Protein AF-A0A0G0U1L8-F1 (afdb_monomer)

Structure (mmCIF, N/CA/C/O backbone):
data_AF-A0A0G0U1L8-F1
#
_entry.id   AF-A0A0G0U1L8-F1
#
loop_
_atom_site.group_PDB
_atom_site.id
_atom_site.type_symbol
_atom_site.label_atom_id
_atom_site.label_alt_id
_atom_site.label_comp_id
_atom_site.label_asym_id
_atom_site.label_entity_id
_atom_site.label_seq_id
_atom_site.pdbx_PDB_ins_code
_atom_site.Cartn_x
_atom_site.Cartn_y
_atom_site.Cartn_z
_atom_site.occupancy
_atom_site.B_iso_or_equiv
_atom_site.auth_seq_id
_atom_site.auth_comp_id
_atom_site.auth_asym_id
_atom_site.auth_atom_id
_atom_site.pdbx_PDB_model_num
ATOM 1 N N . MET A 1 1 ? -5.225 -9.171 41.266 1.00 44.19 1 MET A N 1
ATOM 2 C CA . MET A 1 1 ? -4.482 -8.196 40.430 1.00 44.19 1 MET A CA 1
ATOM 3 C C . MET A 1 1 ? -5.371 -7.057 39.876 1.00 44.19 1 MET A C 1
ATOM 5 O O . MET A 1 1 ? -5.118 -6.559 38.792 1.00 44.19 1 MET A O 1
ATOM 9 N N . ASN A 1 2 ? -6.398 -6.592 40.615 1.00 48.72 2 ASN A N 1
ATOM 10 C CA . ASN A 1 2 ? -7.494 -5.752 40.075 1.00 48.72 2 ASN A CA 1
ATOM 11 C C . ASN A 1 2 ? -7.521 -4.281 40.562 1.00 48.72 2 ASN A C 1
ATOM 13 O O . ASN A 1 2 ? -8.527 -3.599 40.388 1.00 48.72 2 ASN A O 1
ATOM 17 N N . LYS A 1 3 ? -6.443 -3.774 41.178 1.00 52.50 3 LYS A N 1
ATOM 18 C CA . LYS A 1 3 ? -6.445 -2.483 41.902 1.00 52.50 3 LYS A CA 1
ATOM 19 C C . LYS A 1 3 ? -5.699 -1.320 41.232 1.00 52.50 3 LYS A C 1
ATOM 21 O O . LYS A 1 3 ? -5.475 -0.313 41.886 1.00 52.50 3 LYS A O 1
ATOM 26 N N . PHE A 1 4 ? -5.319 -1.414 39.959 1.00 60.66 4 PHE A N 1
ATOM 27 C CA . PHE A 1 4 ? -4.437 -0.386 39.386 1.00 60.66 4 PHE A CA 1
ATOM 28 C C . PHE A 1 4 ? -5.140 0.891 38.887 1.00 60.66 4 PHE A C 1
ATOM 30 O O . PHE A 1 4 ? -4.505 1.936 38.865 1.00 60.66 4 PHE A O 1
ATOM 37 N N . PHE A 1 5 ? -6.438 0.866 38.543 1.00 64.12 5 PHE A N 1
ATOM 38 C CA . PHE A 1 5 ? -7.136 2.056 38.022 1.00 64.12 5 PHE A CA 1
ATOM 39 C C . PHE A 1 5 ? -8.616 2.095 38.467 1.00 64.12 5 PHE A C 1
ATOM 41 O O . PHE A 1 5 ? -9.325 1.111 38.222 1.00 64.12 5 PHE A O 1
ATOM 48 N N . PRO A 1 6 ? -9.123 3.191 39.077 1.00 79.12 6 PRO A N 1
ATOM 49 C CA . PRO A 1 6 ? -10.556 3.376 39.321 1.00 79.12 6 PRO A CA 1
ATOM 50 C C . PRO A 1 6 ? -11.367 3.313 38.017 1.00 79.12 6 PRO A C 1
ATOM 52 O O . PRO A 1 6 ? -10.872 3.662 36.944 1.00 79.12 6 PRO A O 1
ATOM 55 N N . ALA A 1 7 ? -12.624 2.862 38.100 1.00 77.31 7 ALA A N 1
ATOM 56 C CA . ALA A 1 7 ? -13.483 2.622 36.932 1.00 77.31 7 ALA A CA 1
ATOM 57 C C . ALA A 1 7 ? -13.647 3.864 36.035 1.00 77.31 7 ALA A C 1
ATOM 59 O O . ALA A 1 7 ? -13.610 3.753 34.809 1.00 77.31 7 ALA A O 1
ATOM 60 N N . GLU A 1 8 ? -13.735 5.046 36.644 1.00 82.31 8 GLU A N 1
ATOM 61 C CA . GLU A 1 8 ? -13.773 6.335 35.945 1.00 82.31 8 GLU A CA 1
ATOM 62 C C . GLU A 1 8 ? -12.506 6.598 35.118 1.00 82.31 8 GLU A C 1
ATOM 64 O O . GLU A 1 8 ? -12.581 7.072 33.986 1.00 82.31 8 GLU A O 1
ATOM 69 N N . MET A 1 9 ? -11.331 6.224 35.632 1.00 85.19 9 MET A N 1
ATOM 70 C CA . MET A 1 9 ? -10.068 6.396 34.911 1.00 85.19 9 MET A CA 1
ATOM 71 C C . MET A 1 9 ? -9.981 5.460 33.700 1.00 85.19 9 MET A C 1
ATOM 73 O O . MET A 1 9 ? -9.555 5.886 32.630 1.00 85.19 9 MET A O 1
ATOM 77 N N . LYS A 1 10 ? -10.471 4.218 33.818 1.00 86.31 10 LYS A N 1
ATOM 78 C CA . LYS A 1 10 ? -10.539 3.275 32.687 1.00 86.31 10 LYS A CA 1
ATOM 79 C C . LYS A 1 10 ? -11.435 3.793 31.560 1.00 86.31 10 LYS A C 1
ATOM 81 O O . LYS A 1 10 ? -11.049 3.719 30.399 1.00 86.31 10 LYS A O 1
ATOM 86 N N . ARG A 1 11 ? -12.605 4.353 31.897 1.00 88.31 11 ARG A N 1
ATOM 87 C CA . ARG A 1 11 ? -13.521 4.959 30.914 1.00 88.31 11 ARG A CA 1
ATOM 88 C C . ARG A 1 11 ? -12.862 6.120 30.180 1.00 88.31 11 ARG A C 1
ATOM 90 O O . ARG A 1 11 ? -12.891 6.145 28.958 1.00 88.31 11 ARG A O 1
ATOM 97 N N . LYS A 1 12 ? -12.208 7.028 30.912 1.00 92.19 12 LYS A N 1
ATOM 98 C CA . LYS A 1 12 ? -11.483 8.160 30.316 1.00 92.19 12 LYS A CA 1
ATOM 99 C C . LYS A 1 12 ? -10.372 7.705 29.369 1.00 92.19 12 LYS A C 1
ATOM 101 O O . LYS A 1 12 ? -10.261 8.254 28.280 1.00 92.19 12 LYS A O 1
ATOM 106 N N . ILE A 1 13 ? -9.596 6.688 29.750 1.00 93.44 13 ILE A N 1
ATOM 107 C CA . ILE A 1 13 ? -8.539 6.123 28.897 1.00 93.44 13 ILE A CA 1
ATOM 108 C C . ILE A 1 13 ? -9.133 5.521 27.618 1.00 93.44 13 ILE A C 1
ATOM 110 O O . ILE A 1 13 ? -8.650 5.819 26.531 1.00 93.44 13 ILE A O 1
ATOM 114 N N . LEU A 1 14 ? -10.197 4.719 27.719 1.00 93.44 14 LEU A N 1
ATOM 115 C CA . LEU A 1 14 ? -10.846 4.129 26.542 1.00 93.44 14 LEU A CA 1
ATOM 116 C C . LEU A 1 14 ? -11.428 5.198 25.613 1.00 93.44 14 LEU A C 1
ATOM 118 O O . LEU A 1 14 ? -11.214 5.128 24.407 1.00 93.44 14 LEU A O 1
ATOM 122 N N . SER A 1 15 ? -12.097 6.214 26.165 1.00 94.00 15 SER A N 1
ATOM 123 C CA . SER A 1 15 ? -12.595 7.346 25.381 1.00 94.00 15 SER A CA 1
ATOM 124 C C . SER A 1 15 ? -11.460 8.111 24.703 1.00 94.00 15 SER A C 1
ATOM 126 O O . SER A 1 15 ? -11.595 8.497 23.547 1.00 94.00 15 SER A O 1
ATOM 128 N N . LEU A 1 16 ? -10.326 8.303 25.383 1.00 96.31 16 LEU A N 1
ATOM 129 C CA . LEU A 1 16 ? -9.154 8.943 24.792 1.00 96.31 16 LEU A CA 1
ATOM 130 C C . LEU A 1 16 ? -8.592 8.119 23.627 1.00 96.31 16 LEU A C 1
ATOM 132 O O . LEU A 1 16 ? -8.351 8.680 22.565 1.00 96.31 16 LEU A O 1
ATOM 136 N N . ILE A 1 17 ? -8.433 6.801 23.788 1.00 95.81 17 ILE A N 1
ATOM 137 C CA . ILE A 1 17 ? -7.966 5.909 22.711 1.00 95.81 17 ILE A CA 1
ATOM 138 C C . ILE A 1 1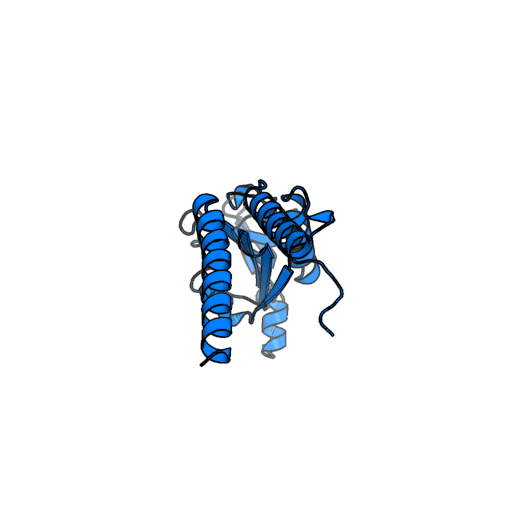7 ? -8.941 5.943 21.527 1.00 95.81 17 ILE A C 1
ATOM 140 O O . ILE A 1 17 ? -8.503 6.023 20.380 1.00 95.81 17 ILE A O 1
ATOM 144 N N . PHE A 1 18 ? -10.249 5.933 21.798 1.00 96.31 18 PHE A N 1
ATOM 145 C CA . PHE A 1 18 ? -11.284 6.048 20.771 1.00 96.31 18 PHE A CA 1
ATOM 146 C C . PHE A 1 18 ? -11.161 7.357 19.979 1.00 96.31 18 PHE A C 1
ATOM 148 O O . PHE A 1 18 ? -11.147 7.350 18.750 1.00 96.31 18 PHE A O 1
ATOM 155 N N . ILE A 1 19 ? -11.022 8.486 20.679 1.00 96.81 19 ILE A N 1
ATOM 156 C CA . ILE A 1 19 ? -10.888 9.807 20.055 1.00 96.81 19 ILE A CA 1
ATOM 157 C C . ILE A 1 19 ? -9.582 9.905 19.260 1.00 96.81 19 ILE A C 1
ATOM 159 O O . ILE A 1 19 ? -9.602 10.368 18.123 1.00 96.81 19 ILE A O 1
ATOM 163 N N . LEU A 1 20 ? -8.457 9.440 19.811 1.00 95.38 20 LEU A N 1
ATOM 164 C CA . LEU A 1 20 ? -7.172 9.438 19.106 1.00 95.38 20 LEU A CA 1
ATOM 165 C C . LEU A 1 20 ? -7.224 8.583 17.835 1.00 95.38 20 LEU A C 1
ATOM 167 O O . LEU A 1 20 ? -6.705 8.997 16.800 1.00 95.38 20 LEU A O 1
ATOM 171 N N . GLY A 1 21 ? -7.889 7.426 17.885 1.00 95.50 21 GLY A N 1
ATOM 172 C CA . GLY A 1 21 ? -8.104 6.600 16.701 1.00 95.50 21 GLY A CA 1
ATOM 173 C C . GLY A 1 21 ? -9.013 7.271 15.671 1.00 95.50 21 GLY A C 1
ATOM 174 O O . GLY A 1 21 ? -8.684 7.255 14.490 1.00 95.50 21 GLY A O 1
ATOM 175 N N . LEU A 1 22 ? -10.093 7.943 16.085 1.00 96.12 22 LEU A N 1
ATOM 176 C CA . LEU A 1 22 ? -10.921 8.730 15.161 1.00 96.12 22 LEU A CA 1
ATOM 177 C C . LEU A 1 22 ? -10.126 9.845 14.477 1.00 96.12 22 LEU A C 1
ATOM 179 O O . LEU A 1 22 ? -10.218 9.996 13.260 1.00 96.12 22 LEU A O 1
ATOM 183 N N . VAL A 1 23 ? -9.320 10.593 15.238 1.00 95.00 23 VAL A N 1
ATOM 184 C CA . VAL A 1 23 ? -8.432 11.621 14.677 1.00 95.00 23 VAL A CA 1
ATOM 185 C C . VAL A 1 23 ? -7.501 10.988 13.647 1.00 95.00 23 VAL A C 1
ATOM 187 O O . VAL A 1 23 ? -7.437 11.466 12.518 1.00 95.00 23 VAL A O 1
ATOM 190 N N . TYR A 1 24 ? -6.853 9.871 13.987 1.00 94.25 24 TYR A N 1
ATOM 191 C CA . TYR A 1 24 ? -5.965 9.143 13.080 1.00 94.25 24 TYR A CA 1
ATOM 192 C C . TYR A 1 24 ? -6.624 8.778 11.738 1.00 94.25 24 TYR A C 1
ATOM 194 O O . TYR A 1 24 ? -5.976 8.901 10.698 1.00 94.25 24 TYR A O 1
ATOM 202 N N . LEU A 1 25 ? -7.901 8.384 11.734 1.00 94.69 25 LEU A N 1
ATOM 203 C CA . LEU A 1 25 ? -8.620 7.973 10.521 1.00 94.69 25 LEU A CA 1
ATOM 204 C C . LEU A 1 25 ? -9.047 9.132 9.616 1.00 94.69 25 LEU A C 1
ATOM 206 O O . LEU A 1 25 ? -9.193 8.929 8.409 1.00 94.69 25 LEU A O 1
ATOM 210 N N . ILE A 1 26 ? -9.263 10.316 10.193 1.00 94.25 26 ILE A N 1
ATOM 211 C CA . ILE A 1 26 ? -9.730 11.519 9.483 1.00 94.25 26 ILE A CA 1
ATOM 212 C C . ILE A 1 26 ? -8.556 12.356 8.960 1.00 94.25 26 ILE A C 1
ATOM 214 O O . ILE A 1 26 ? -8.730 13.159 8.045 1.00 94.25 26 ILE A O 1
ATOM 218 N N . LEU A 1 27 ? -7.354 12.171 9.515 1.00 93.06 27 LEU A N 1
ATOM 219 C CA . LEU A 1 27 ? -6.155 12.859 9.043 1.00 93.06 27 LEU A CA 1
ATOM 220 C C . LEU A 1 27 ? -5.975 12.684 7.524 1.00 93.06 27 LEU A C 1
ATOM 222 O O . LEU A 1 27 ? -6.094 11.558 7.030 1.00 93.06 27 LEU A O 1
ATOM 226 N N . PRO A 1 28 ? -5.620 13.757 6.796 1.00 91.19 28 PRO A N 1
ATOM 227 C CA . PRO A 1 28 ? -5.433 13.695 5.355 1.00 91.19 28 PRO A CA 1
ATOM 228 C C . PRO A 1 28 ? -4.308 12.724 4.974 1.00 91.19 28 PRO A C 1
ATOM 230 O O . PRO A 1 28 ? -3.430 12.387 5.777 1.00 91.19 28 PRO A O 1
ATOM 233 N N . GLY A 1 29 ? -4.372 12.257 3.736 1.00 90.75 29 GLY A N 1
ATOM 234 C CA . GLY A 1 29 ? -3.418 11.355 3.107 1.00 90.75 29 GLY A CA 1
ATOM 235 C C . GLY A 1 29 ? -3.573 11.423 1.585 1.00 90.75 29 GLY A C 1
ATOM 236 O O . GLY A 1 29 ? -4.394 12.210 1.099 1.00 90.75 29 GLY A O 1
ATOM 237 N N . PRO A 1 30 ? -2.798 10.627 0.835 1.00 94.00 30 PRO A N 1
ATOM 238 C CA . PRO A 1 30 ? -2.939 10.546 -0.611 1.00 94.00 30 PRO A CA 1
ATOM 239 C C . PRO A 1 30 ? -4.330 10.035 -0.994 1.00 94.00 30 PRO A C 1
ATOM 241 O O . PRO A 1 30 ? -4.938 9.228 -0.293 1.00 94.00 30 PRO A O 1
ATOM 244 N N . THR A 1 31 ? -4.844 10.517 -2.119 1.00 92.56 31 THR A N 1
ATOM 245 C CA . THR A 1 31 ? -6.190 10.174 -2.607 1.00 92.56 31 THR A CA 1
ATOM 246 C C . THR A 1 31 ? -6.156 9.367 -3.892 1.00 92.56 31 THR A C 1
ATOM 248 O O . THR A 1 31 ? -7.089 8.613 -4.168 1.00 92.56 31 THR A O 1
ATOM 251 N N . LYS A 1 32 ? -5.074 9.499 -4.656 1.00 94.00 32 LYS A N 1
ATOM 252 C CA . LYS A 1 32 ? -4.918 8.910 -5.981 1.00 94.00 32 LYS A CA 1
ATOM 253 C C . LYS A 1 32 ? -3.451 8.623 -6.273 1.00 94.00 32 LYS A C 1
ATOM 255 O O . LYS A 1 32 ? -2.559 9.121 -5.586 1.00 94.00 32 LYS A O 1
ATOM 260 N N . ILE A 1 33 ? -3.198 7.811 -7.294 1.00 93.94 33 ILE A N 1
ATOM 261 C CA . ILE A 1 33 ? -1.833 7.390 -7.631 1.00 93.94 33 ILE A CA 1
ATOM 262 C C . ILE A 1 33 ? -0.954 8.548 -8.124 1.00 93.94 33 ILE A C 1
ATOM 264 O O . ILE A 1 33 ? 0.258 8.513 -7.948 1.00 93.94 33 ILE A O 1
ATOM 268 N N . GLU A 1 34 ? -1.544 9.609 -8.677 1.00 91.88 34 GLU A N 1
ATOM 269 C CA . GLU A 1 34 ? -0.814 10.785 -9.164 1.00 91.88 34 GLU A CA 1
ATOM 270 C C . GLU A 1 34 ? -0.184 11.617 -8.040 1.00 91.88 34 GLU A C 1
ATOM 272 O O . GLU A 1 34 ? 0.697 12.430 -8.309 1.00 91.88 34 GLU A O 1
ATOM 277 N N . ASP A 1 35 ? -0.611 11.411 -6.790 1.00 93.38 35 ASP A N 1
ATOM 278 C CA . ASP A 1 35 ? -0.005 12.057 -5.622 1.00 93.38 35 ASP A CA 1
ATOM 279 C C . ASP A 1 35 ? 1.395 11.474 -5.323 1.00 93.38 35 ASP A C 1
ATOM 281 O O . ASP A 1 35 ? 2.198 12.080 -4.609 1.00 93.38 35 ASP A O 1
ATOM 285 N N . PHE A 1 36 ? 1.710 10.298 -5.880 1.00 93.94 36 PHE A N 1
ATOM 286 C CA . PHE A 1 36 ? 2.995 9.631 -5.721 1.00 93.94 36 PHE A CA 1
ATOM 287 C C . PHE A 1 36 ? 3.962 10.070 -6.829 1.00 93.94 36 PHE A C 1
ATOM 289 O O . PHE A 1 36 ? 3.629 9.998 -8.015 1.00 93.94 36 PHE A O 1
ATOM 296 N N . PRO A 1 37 ? 5.187 10.503 -6.484 1.00 93.38 37 PRO A N 1
ATOM 297 C CA . PRO A 1 37 ? 6.147 10.929 -7.488 1.00 93.38 37 PRO A CA 1
ATOM 298 C C . PRO A 1 37 ? 6.650 9.740 -8.324 1.00 93.38 37 PRO A C 1
ATOM 300 O O . PRO A 1 37 ? 6.774 8.624 -7.805 1.00 93.38 37 PRO A O 1
ATOM 303 N N . PRO A 1 38 ? 7.007 9.975 -9.599 1.00 93.19 38 PRO A N 1
ATOM 304 C CA . PRO A 1 38 ? 7.627 8.956 -10.436 1.00 93.19 38 PRO A CA 1
ATOM 305 C C . PRO A 1 38 ? 9.006 8.551 -9.897 1.00 93.19 38 PRO A C 1
ATOM 307 O O . PRO A 1 38 ? 9.645 9.289 -9.141 1.00 93.19 38 PRO A O 1
ATOM 310 N N . LEU A 1 39 ? 9.470 7.371 -10.299 1.00 91.44 39 LEU A N 1
ATOM 311 C CA . LEU A 1 39 ? 10.775 6.825 -9.929 1.00 91.44 39 LEU A CA 1
ATOM 312 C C . LEU A 1 39 ? 11.885 7.433 -10.810 1.00 91.44 39 LEU A C 1
ATOM 314 O O . LEU A 1 39 ? 12.246 6.851 -11.815 1.00 91.44 39 LEU A O 1
ATOM 318 N N . THR A 1 40 ? 12.399 8.629 -10.536 1.00 88.62 40 THR A N 1
ATOM 319 C CA . THR A 1 40 ? 13.350 9.295 -11.460 1.00 88.62 40 THR A CA 1
ATOM 320 C C . THR A 1 40 ? 14.808 8.837 -11.257 1.00 88.62 40 THR A C 1
ATOM 322 O O . THR A 1 40 ? 15.260 8.842 -10.112 1.00 88.62 40 THR A O 1
ATOM 325 N N . PRO A 1 41 ? 15.590 8.554 -12.324 1.00 91.06 41 PRO A N 1
ATOM 326 C CA . PRO A 1 41 ? 15.205 8.504 -13.738 1.00 91.06 41 PRO A CA 1
ATOM 327 C C . PRO A 1 41 ? 14.501 7.183 -14.101 1.00 91.06 41 PRO A C 1
ATOM 329 O O . PRO A 1 41 ? 15.048 6.102 -13.911 1.00 91.06 41 PRO A O 1
ATOM 332 N N . SER A 1 42 ? 13.291 7.275 -14.656 1.00 92.81 42 SER A N 1
ATOM 333 C CA . SER A 1 42 ? 12.560 6.143 -15.241 1.00 92.81 42 SER A CA 1
ATOM 334 C C . SER A 1 42 ? 11.730 6.598 -16.429 1.00 92.81 42 SER A C 1
ATOM 336 O O . SER A 1 42 ? 11.391 7.779 -16.564 1.00 92.81 42 SER A O 1
ATOM 338 N N . LEU A 1 43 ? 11.364 5.636 -17.267 1.00 93.25 43 LEU A N 1
ATOM 339 C CA . LEU A 1 43 ? 10.385 5.814 -18.324 1.00 93.25 43 LEU A CA 1
ATOM 340 C C . LEU A 1 43 ? 9.014 5.346 -17.825 1.00 93.25 43 LEU A C 1
ATOM 342 O O . LEU A 1 43 ? 8.841 4.181 -17.473 1.00 93.25 43 LEU A O 1
ATOM 346 N N . LYS A 1 44 ? 8.018 6.237 -17.807 1.00 93.00 44 LYS A N 1
ATOM 347 C CA . LYS A 1 44 ? 6.643 5.853 -17.456 1.00 93.00 44 LYS A CA 1
ATOM 348 C C . LYS A 1 44 ? 6.085 4.895 -18.513 1.00 93.00 44 LYS A C 1
ATOM 350 O O . LYS A 1 44 ? 6.110 5.208 -19.701 1.00 93.00 44 LYS A O 1
ATOM 355 N N . SER A 1 45 ? 5.560 3.756 -18.073 1.00 91.12 45 SER A N 1
ATOM 356 C CA . SER A 1 45 ? 4.935 2.769 -18.952 1.00 91.12 45 SER A CA 1
ATOM 357 C C . SER A 1 45 ? 3.618 3.296 -19.516 1.00 91.12 45 SER A C 1
ATOM 359 O O . SER A 1 45 ? 2.798 3.868 -18.794 1.00 91.12 45 SER A O 1
ATOM 361 N N . THR A 1 46 ? 3.414 3.071 -20.810 1.00 89.50 46 THR A N 1
ATOM 362 C CA . THR A 1 46 ? 2.153 3.314 -21.523 1.00 89.50 46 THR A CA 1
ATOM 363 C C . THR A 1 46 ? 1.506 2.014 -22.004 1.00 89.50 46 THR A C 1
ATOM 365 O O . THR A 1 46 ? 0.580 2.053 -22.812 1.00 89.50 46 THR A O 1
ATOM 368 N N . LEU A 1 47 ? 1.995 0.863 -21.524 1.00 87.81 47 LEU A N 1
ATOM 369 C CA . LEU A 1 47 ? 1.450 -0.446 -21.870 1.00 87.81 47 LEU A CA 1
ATOM 370 C C . LEU A 1 47 ? 0.011 -0.598 -21.366 1.00 87.81 47 LEU A C 1
ATOM 372 O O . LEU A 1 47 ? -0.382 -0.023 -20.346 1.00 87.81 47 LEU A O 1
ATOM 376 N N . GLU A 1 48 ? -0.771 -1.419 -22.063 1.00 84.88 48 GLU A N 1
ATOM 377 C CA . GLU A 1 48 ? -2.124 -1.764 -21.631 1.00 84.88 48 GLU A CA 1
ATOM 378 C C . GLU A 1 48 ? -2.109 -2.311 -20.203 1.00 84.88 48 GLU A C 1
ATOM 380 O O . GLU A 1 48 ? -1.239 -3.105 -19.844 1.00 84.88 48 GLU A O 1
ATOM 385 N N . GLY A 1 49 ? -3.044 -1.838 -19.376 1.00 82.81 49 GLY A N 1
ATOM 386 C CA . GLY A 1 49 ? -3.155 -2.205 -17.964 1.00 82.81 49 GLY A CA 1
ATOM 387 C C . GLY A 1 49 ? -2.267 -1.397 -17.008 1.00 82.81 49 GLY A C 1
ATOM 388 O O . GLY A 1 49 ? -2.490 -1.483 -15.804 1.00 82.81 49 GLY A O 1
ATOM 389 N N . ASP A 1 50 ? -1.315 -0.600 -17.510 1.00 85.81 50 ASP A N 1
ATOM 390 C CA . ASP A 1 50 ? -0.515 0.356 -16.712 1.00 85.81 50 ASP A CA 1
ATOM 391 C C . ASP A 1 50 ? -1.051 1.796 -16.797 1.00 85.81 50 ASP A C 1
ATOM 393 O O . ASP A 1 50 ? -0.489 2.718 -16.199 1.00 85.81 50 ASP A O 1
ATOM 397 N N . THR A 1 51 ? -2.111 2.000 -17.583 1.00 85.25 51 THR A N 1
ATOM 398 C CA . THR A 1 51 ? -2.693 3.318 -17.854 1.00 85.25 51 THR A CA 1
ATOM 399 C C . THR A 1 51 ? -4.140 3.405 -17.358 1.00 85.25 51 THR A C 1
ATOM 401 O O . THR A 1 51 ? -4.517 2.759 -16.385 1.00 85.25 51 THR A O 1
ATOM 404 N N . ILE A 1 52 ? -4.971 4.210 -18.023 1.00 76.81 52 ILE A N 1
ATOM 405 C CA . ILE A 1 52 ? -6.325 4.595 -17.605 1.00 76.81 52 ILE A CA 1
ATOM 406 C C . ILE A 1 52 ? -7.275 3.387 -17.503 1.00 76.81 52 ILE A C 1
ATOM 408 O O . ILE A 1 52 ? -8.301 3.484 -16.834 1.00 76.81 52 ILE A O 1
ATOM 412 N N . GLN A 1 53 ? -6.944 2.239 -18.116 1.00 84.25 53 GLN A N 1
ATOM 413 C CA . GLN A 1 53 ? -7.773 1.031 -18.011 1.00 84.25 53 GLN A CA 1
ATOM 414 C C . GLN A 1 53 ? -7.894 0.531 -16.564 1.00 84.25 53 GLN A C 1
ATOM 416 O O . GLN A 1 53 ? -8.944 0.019 -16.186 1.00 84.25 53 GLN A O 1
ATOM 421 N N . ASN A 1 54 ? -6.843 0.711 -15.756 1.00 85.75 54 ASN A N 1
ATOM 422 C CA . ASN A 1 54 ? -6.803 0.289 -14.361 1.00 85.75 54 ASN A CA 1
ATOM 423 C C . ASN A 1 54 ? -6.682 1.524 -13.453 1.00 85.75 54 ASN A C 1
ATOM 425 O O . ASN A 1 54 ? -5.679 2.234 -13.506 1.00 85.75 54 ASN A O 1
ATOM 429 N N . PRO A 1 55 ? -7.675 1.819 -12.598 1.00 89.81 55 PRO A N 1
ATOM 430 C CA . PRO A 1 55 ? -7.613 2.997 -11.743 1.00 89.81 55 PRO A CA 1
ATOM 431 C C . PRO A 1 55 ? -6.521 2.860 -10.673 1.00 89.81 55 PRO A C 1
ATOM 433 O O . PRO A 1 55 ? -6.297 1.779 -10.124 1.00 89.81 55 PRO A O 1
ATOM 436 N N . ASN A 1 56 ? -5.902 3.993 -10.326 1.00 93.81 56 ASN A N 1
ATOM 437 C CA . ASN A 1 56 ? -4.879 4.115 -9.282 1.00 93.81 56 ASN A CA 1
ATOM 438 C C . ASN A 1 56 ? -3.650 3.210 -9.464 1.00 93.81 56 ASN A C 1
ATOM 440 O O . ASN A 1 56 ? -3.048 2.787 -8.474 1.00 93.81 56 ASN A O 1
ATOM 444 N N . ILE A 1 57 ? -3.267 2.933 -10.709 1.00 94.88 57 ILE A N 1
ATOM 445 C CA . ILE A 1 57 ? -2.037 2.218 -11.045 1.00 94.88 57 ILE A CA 1
ATOM 446 C C . ILE A 1 57 ? -1.059 3.146 -11.771 1.00 94.88 57 ILE A C 1
ATOM 448 O O . ILE A 1 57 ? -1.462 4.058 -12.494 1.00 94.88 57 ILE A O 1
ATOM 452 N N . ALA A 1 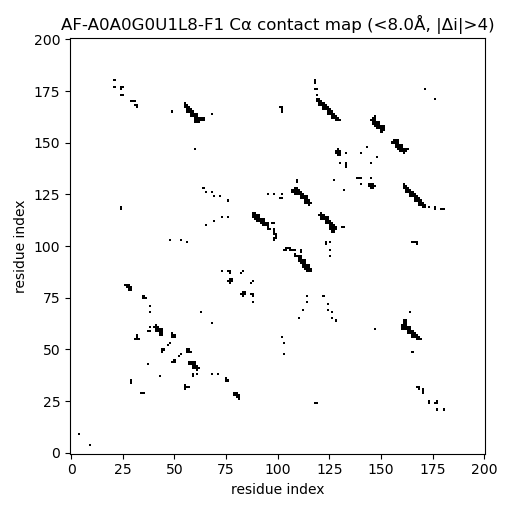58 ? 0.233 2.909 -11.591 1.00 95.00 58 ALA A N 1
ATOM 453 C CA . ALA A 1 58 ? 1.273 3.490 -12.426 1.00 95.00 58 ALA A CA 1
ATOM 454 C C . ALA A 1 58 ? 2.436 2.507 -12.545 1.00 95.00 58 ALA A C 1
ATOM 456 O O . ALA A 1 58 ? 2.751 1.805 -11.587 1.00 95.00 58 ALA A O 1
ATOM 457 N N . ALA A 1 59 ? 3.097 2.472 -13.700 1.00 95.19 59 ALA A N 1
ATOM 458 C CA . ALA A 1 59 ? 4.289 1.658 -13.887 1.00 95.19 59 ALA A CA 1
ATOM 459 C C . ALA A 1 59 ? 5.431 2.448 -14.526 1.00 95.19 59 ALA A C 1
ATOM 461 O O . ALA A 1 59 ? 5.210 3.405 -15.274 1.00 95.19 59 ALA A O 1
ATOM 462 N N . TYR A 1 60 ? 6.653 2.028 -14.220 1.00 95.69 60 TYR A N 1
ATOM 463 C CA . TYR A 1 60 ? 7.888 2.713 -14.568 1.00 95.69 60 TYR A CA 1
ATOM 464 C C . TYR A 1 60 ? 8.968 1.695 -14.924 1.00 95.69 60 TYR A C 1
ATOM 466 O O . TYR A 1 60 ? 9.222 0.769 -14.156 1.00 95.69 60 TYR A O 1
ATOM 474 N N . PHE A 1 61 ? 9.615 1.881 -16.070 1.00 95.62 61 PHE A N 1
ATOM 475 C CA . PHE A 1 61 ? 10.816 1.148 -16.455 1.00 95.62 61 PHE A CA 1
ATOM 476 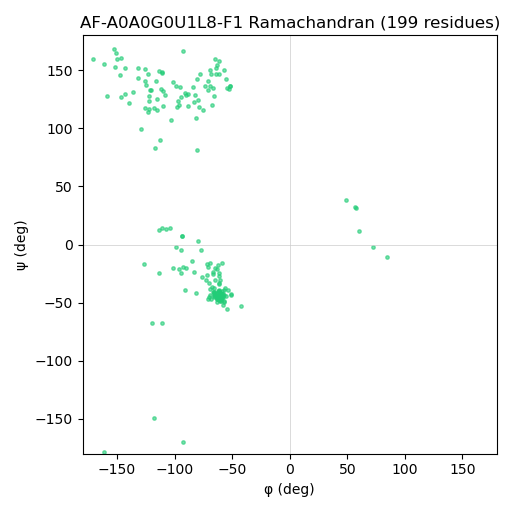C C . PHE A 1 61 ? 12.048 1.883 -15.940 1.00 95.62 61 PHE A C 1
ATOM 478 O O . PHE A 1 61 ? 12.174 3.093 -16.140 1.00 95.62 61 PHE A O 1
ATOM 485 N N . SER A 1 62 ? 12.939 1.176 -15.254 1.00 95.25 62 SER A N 1
ATOM 486 C CA . SER A 1 62 ? 14.120 1.771 -14.633 1.00 95.25 62 SER A CA 1
ATOM 487 C C . SER A 1 62 ? 15.257 0.769 -14.507 1.00 95.25 62 SER A C 1
ATOM 489 O O . SER A 1 62 ? 15.046 -0.433 -14.622 1.00 95.25 62 SER A O 1
ATOM 491 N N . ASP A 1 63 ? 16.445 1.261 -14.174 1.00 95.69 63 ASP A N 1
ATOM 492 C CA . ASP A 1 63 ? 17.596 0.408 -13.861 1.00 95.69 63 ASP A CA 1
ATOM 493 C C . ASP A 1 63 ? 17.740 0.117 -12.364 1.00 95.69 63 ASP A C 1
ATOM 495 O O . ASP A 1 63 ? 18.736 -0.459 -11.922 1.00 95.69 63 ASP A O 1
ATOM 499 N N . PHE A 1 64 ? 16.747 0.524 -11.569 1.00 96.56 64 PHE A N 1
ATOM 500 C CA . PHE A 1 64 ? 16.755 0.341 -10.128 1.00 96.56 64 PHE A CA 1
ATOM 501 C C . PHE A 1 64 ? 16.403 -1.087 -9.736 1.00 96.56 64 PHE A C 1
ATOM 503 O O . PHE A 1 64 ? 15.581 -1.747 -10.366 1.00 96.56 64 PHE A O 1
ATOM 510 N N . ARG A 1 65 ? 17.005 -1.538 -8.640 1.00 95.12 65 ARG A N 1
ATOM 511 C CA . ARG A 1 65 ? 16.748 -2.850 -8.052 1.00 95.12 65 ARG A CA 1
ATOM 512 C C . ARG A 1 65 ? 15.660 -2.779 -6.990 1.00 95.12 65 ARG A C 1
ATOM 514 O O . ARG A 1 65 ? 15.304 -1.692 -6.521 1.00 95.12 65 ARG A O 1
ATOM 521 N N . ARG A 1 66 ? 15.158 -3.951 -6.594 1.00 95.56 66 ARG A N 1
ATOM 522 C CA . ARG A 1 66 ? 14.130 -4.105 -5.553 1.00 95.56 66 ARG A CA 1
ATOM 523 C C . ARG A 1 66 ? 14.351 -3.213 -4.331 1.00 95.56 66 ARG A C 1
ATOM 525 O O . ARG A 1 66 ? 13.429 -2.511 -3.943 1.00 95.56 66 ARG A O 1
ATOM 532 N N . ASP A 1 67 ? 15.535 -3.266 -3.730 1.00 95.81 67 ASP A N 1
ATOM 533 C CA . ASP A 1 67 ? 15.881 -2.556 -2.493 1.00 95.81 67 ASP A CA 1
ATOM 534 C C . ASP A 1 67 ? 15.684 -1.042 -2.605 1.00 95.81 67 ASP A C 1
ATOM 536 O O . ASP A 1 67 ? 15.105 -0.426 -1.712 1.00 95.81 67 ASP A O 1
ATOM 540 N N . TYR A 1 68 ? 16.105 -0.454 -3.725 1.00 96.94 68 TYR A N 1
ATOM 541 C CA . TYR A 1 68 ? 15.894 0.964 -3.986 1.00 96.94 68 TYR A CA 1
ATOM 542 C C . TYR A 1 68 ? 14.419 1.281 -4.250 1.00 96.94 68 TYR A C 1
ATOM 544 O O . TYR A 1 68 ? 13.892 2.250 -3.708 1.00 96.94 68 TYR A O 1
ATOM 552 N N . ILE A 1 69 ? 13.741 0.474 -5.073 1.00 97.06 69 ILE A N 1
ATOM 553 C CA . ILE A 1 69 ? 12.337 0.700 -5.452 1.00 97.06 69 ILE A CA 1
ATOM 554 C C . ILE A 1 69 ? 11.433 0.681 -4.215 1.00 97.06 69 ILE A C 1
ATOM 556 O O . ILE A 1 69 ? 10.612 1.582 -4.027 1.00 97.06 69 ILE A O 1
ATOM 560 N N . THR A 1 70 ? 11.580 -0.338 -3.370 1.00 96.62 70 THR A N 1
ATOM 561 C CA . THR A 1 70 ? 10.734 -0.535 -2.191 1.00 96.62 70 THR A CA 1
ATOM 562 C C . THR A 1 70 ? 10.982 0.551 -1.151 1.00 96.62 70 THR A C 1
ATOM 564 O O . THR A 1 70 ? 10.036 1.190 -0.684 1.00 96.62 70 THR A O 1
ATOM 567 N N . ASP A 1 71 ? 12.245 0.855 -0.852 1.00 96.56 71 ASP A N 1
ATOM 568 C CA . ASP A 1 71 ? 12.597 1.923 0.083 1.00 96.56 71 ASP A CA 1
ATOM 569 C C . ASP A 1 71 ? 12.140 3.303 -0.417 1.00 96.56 71 ASP A C 1
ATOM 571 O O . ASP A 1 71 ? 11.505 4.055 0.330 1.00 96.56 71 ASP A O 1
ATOM 575 N N . TYR A 1 72 ? 12.350 3.607 -1.703 1.00 97.06 72 TYR A N 1
ATOM 576 C CA . TYR A 1 72 ? 11.883 4.851 -2.316 1.00 97.06 72 TYR A CA 1
ATOM 577 C C . TYR A 1 72 ? 10.380 5.035 -2.103 1.00 97.06 72 TYR A C 1
ATOM 579 O O . TYR A 1 72 ? 9.937 6.035 -1.529 1.00 97.06 72 TYR A O 1
ATOM 587 N N . TYR A 1 73 ? 9.579 4.056 -2.519 1.00 97.38 73 TYR A N 1
ATOM 588 C CA . TYR A 1 73 ? 8.129 4.163 -2.448 1.00 97.38 73 TYR A CA 1
ATOM 589 C C . TYR A 1 73 ? 7.592 4.122 -1.016 1.00 97.38 73 TYR A C 1
ATOM 591 O O . TYR A 1 73 ? 6.643 4.850 -0.709 1.00 97.38 73 TYR A O 1
ATOM 599 N N . LYS A 1 74 ? 8.228 3.372 -0.111 1.00 96.94 74 LYS A N 1
ATOM 600 C CA . LYS A 1 74 ? 7.898 3.381 1.320 1.00 96.94 74 LYS A CA 1
ATOM 601 C C . LYS A 1 74 ? 8.099 4.765 1.930 1.00 96.94 74 LYS A C 1
ATOM 603 O O . LYS A 1 74 ? 7.213 5.270 2.625 1.00 96.94 74 LYS A O 1
ATOM 608 N N . GLN A 1 75 ? 9.234 5.404 1.649 1.00 95.75 75 GLN A N 1
ATOM 609 C CA . GLN A 1 75 ? 9.529 6.746 2.147 1.00 95.75 75 GLN A CA 1
ATOM 610 C C . GLN A 1 75 ? 8.590 7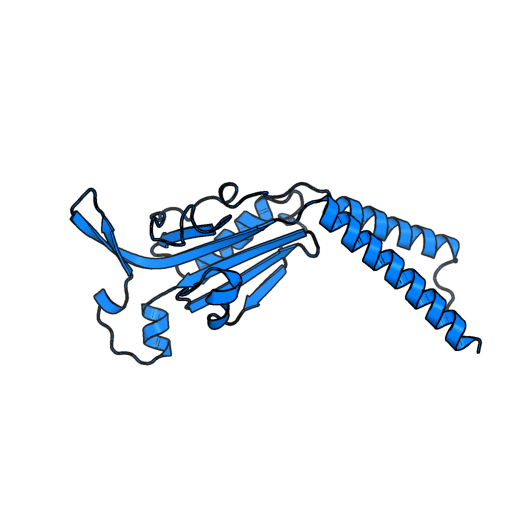.794 1.551 1.00 95.75 75 GLN A C 1
ATOM 612 O O . GLN A 1 75 ? 8.116 8.674 2.274 1.00 95.75 75 GLN A O 1
ATOM 617 N N . LYS A 1 76 ? 8.276 7.698 0.253 1.00 95.75 76 LYS A N 1
ATOM 618 C CA . LYS A 1 76 ? 7.307 8.601 -0.381 1.00 95.75 76 LYS A CA 1
ATOM 619 C C . LYS A 1 76 ? 5.922 8.443 0.223 1.00 95.75 76 LYS A C 1
ATOM 621 O O . LYS A 1 76 ? 5.334 9.448 0.616 1.00 95.75 76 LYS A O 1
ATOM 626 N N . PHE A 1 77 ? 5.453 7.214 0.404 1.00 96.06 77 PHE A N 1
ATOM 627 C CA . PHE A 1 77 ? 4.167 6.957 1.039 1.00 96.06 77 PHE A CA 1
ATOM 628 C C . PHE A 1 77 ? 4.107 7.514 2.466 1.00 96.06 77 PHE A C 1
ATOM 630 O O . PHE A 1 77 ? 3.158 8.217 2.812 1.00 96.06 77 PHE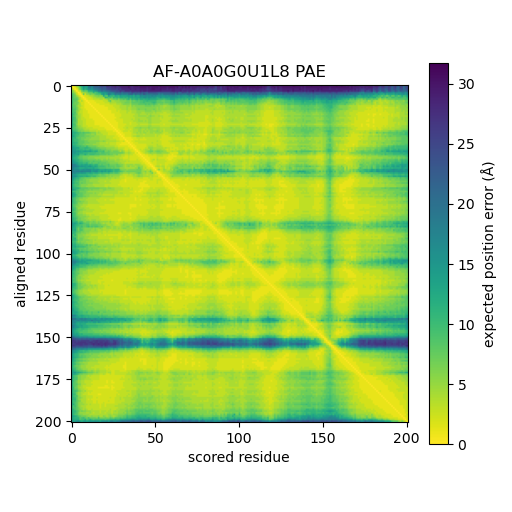 A O 1
ATOM 637 N N . ALA A 1 78 ? 5.156 7.306 3.265 1.00 95.75 78 ALA A N 1
ATOM 638 C CA . ALA A 1 78 ? 5.267 7.910 4.590 1.00 95.75 78 ALA A CA 1
ATOM 639 C C . ALA A 1 78 ? 5.253 9.451 4.529 1.00 95.75 78 ALA A C 1
ATOM 641 O O . ALA A 1 78 ? 4.582 10.101 5.324 1.00 95.75 78 ALA A O 1
ATOM 642 N N . SER A 1 79 ? 5.950 10.062 3.567 1.00 94.94 79 SER A N 1
ATOM 643 C CA . SER A 1 79 ? 6.026 11.526 3.441 1.00 94.94 79 SER A CA 1
ATOM 644 C C . SER A 1 79 ? 4.699 12.199 3.077 1.00 94.94 79 SER A C 1
ATOM 646 O O . SER A 1 79 ? 4.507 13.369 3.399 1.00 94.94 79 SER A O 1
ATOM 648 N N . LEU A 1 80 ? 3.775 11.459 2.456 1.00 93.81 80 LEU A N 1
ATOM 649 C CA . LEU A 1 80 ? 2.433 11.935 2.109 1.00 93.81 80 LEU A CA 1
ATOM 650 C C . LEU A 1 80 ? 1.480 11.964 3.319 1.00 93.81 80 LEU A C 1
ATOM 652 O O . LEU A 1 80 ? 0.354 12.445 3.210 1.00 93.81 80 LEU A O 1
ATOM 656 N N . HIS A 1 81 ? 1.926 11.480 4.482 1.00 93.06 81 HIS A N 1
ATOM 657 C CA . HIS A 1 81 ? 1.156 11.461 5.721 1.00 93.06 81 HIS A CA 1
ATOM 658 C C . HIS A 1 81 ? 1.753 12.427 6.745 1.00 93.06 81 HIS A C 1
ATOM 660 O O . HIS A 1 81 ? 2.950 12.387 7.025 1.00 93.06 81 HIS A O 1
ATOM 666 N N . ILE A 1 82 ? 0.902 13.239 7.386 1.00 89.25 82 ILE A N 1
ATOM 667 C CA . ILE A 1 82 ? 1.317 14.262 8.371 1.00 89.25 82 ILE A CA 1
ATOM 668 C C . ILE A 1 82 ? 2.234 13.683 9.458 1.00 89.25 82 ILE A C 1
ATOM 670 O O . ILE A 1 82 ? 3.243 14.286 9.815 1.00 89.25 82 ILE A O 1
ATOM 674 N N . PHE A 1 83 ? 1.905 12.495 9.968 1.00 85.56 83 PHE A N 1
ATOM 675 C CA . PHE A 1 83 ? 2.696 11.817 10.994 1.00 85.56 83 PHE A CA 1
ATOM 676 C C . PHE A 1 83 ? 3.527 10.660 10.448 1.00 85.56 83 PHE A C 1
ATOM 678 O O . PHE A 1 83 ? 4.042 9.880 11.239 1.00 85.56 83 PHE A O 1
ATOM 685 N N . GLY A 1 84 ? 3.703 10.532 9.131 1.00 83.69 84 GLY A N 1
ATOM 686 C CA . GLY A 1 84 ? 4.334 9.348 8.547 1.00 83.69 84 GLY A CA 1
ATOM 687 C C . GLY A 1 84 ? 5.806 9.157 8.921 1.00 83.69 84 GLY A C 1
ATOM 688 O O . GLY A 1 84 ? 6.303 8.037 8.899 1.00 83.69 84 GLY A O 1
ATOM 689 N N . ARG A 1 85 ? 6.500 10.219 9.358 1.00 83.00 85 ARG A N 1
ATOM 690 C CA . ARG A 1 85 ? 7.853 10.110 9.940 1.00 83.00 85 ARG A CA 1
ATOM 691 C C . ARG A 1 85 ? 7.869 9.510 11.349 1.00 83.00 85 ARG A C 1
ATOM 693 O O . ARG A 1 85 ? 8.855 8.893 11.726 1.00 83.00 85 ARG A O 1
ATOM 700 N N . ILE A 1 86 ? 6.810 9.726 12.129 1.00 88.38 86 ILE A N 1
ATOM 701 C CA . ILE A 1 86 ? 6.682 9.234 13.513 1.00 88.38 86 ILE A CA 1
ATOM 702 C C . ILE A 1 86 ? 6.006 7.858 13.517 1.00 88.38 86 ILE A C 1
ATOM 704 O O . ILE A 1 86 ? 6.382 6.971 14.276 1.00 88.38 86 ILE A O 1
ATOM 708 N N . LEU A 1 87 ? 5.016 7.689 12.645 1.00 89.56 87 LEU A N 1
ATOM 709 C CA . LEU A 1 87 ? 4.255 6.473 12.413 1.00 89.56 87 LEU A CA 1
ATOM 710 C C . LEU A 1 87 ? 4.513 6.025 10.968 1.00 89.56 87 LEU A C 1
ATOM 712 O O . LEU A 1 87 ? 3.734 6.370 10.074 1.00 89.56 87 LEU A O 1
ATOM 716 N N . PRO A 1 88 ? 5.623 5.316 10.703 1.00 92.88 88 PRO A N 1
ATOM 717 C CA . PRO A 1 88 ? 5.880 4.773 9.378 1.00 92.88 88 PRO A CA 1
ATOM 718 C C . PRO A 1 88 ? 4.809 3.736 9.004 1.00 92.88 88 PRO A C 1
ATOM 720 O O . PRO A 1 88 ? 4.211 3.118 9.891 1.00 92.88 88 PRO A O 1
ATOM 723 N N . PRO A 1 89 ? 4.559 3.528 7.701 1.00 96.19 89 PRO A N 1
ATOM 724 C CA . PRO A 1 89 ? 3.627 2.504 7.257 1.00 96.19 89 PRO A CA 1
ATOM 725 C C . PRO A 1 89 ? 4.144 1.111 7.635 1.00 96.19 89 PRO A C 1
ATOM 727 O O . PRO A 1 89 ? 5.355 0.855 7.634 1.00 96.19 89 PRO A O 1
ATOM 730 N N . LEU A 1 90 ? 3.219 0.198 7.929 1.00 96.75 90 LEU A N 1
ATOM 731 C CA . LEU A 1 90 ? 3.545 -1.211 8.131 1.00 96.75 90 LEU A CA 1
ATOM 732 C C . LEU A 1 90 ? 3.917 -1.835 6.788 1.00 96.75 90 LEU A C 1
ATOM 734 O O . LEU A 1 90 ? 3.198 -1.646 5.812 1.00 96.75 90 LEU A O 1
ATOM 738 N N . THR A 1 91 ? 5.022 -2.576 6.744 1.00 97.19 91 THR A N 1
ATOM 739 C CA . THR A 1 91 ? 5.448 -3.311 5.548 1.00 97.19 91 THR A CA 1
ATOM 740 C C . THR A 1 91 ? 4.987 -4.757 5.644 1.00 97.19 91 THR A C 1
ATOM 742 O O . THR A 1 91 ? 5.342 -5.451 6.598 1.00 97.19 91 THR A O 1
ATOM 745 N N . LEU A 1 92 ? 4.229 -5.208 4.649 1.00 96.75 92 LEU A N 1
ATOM 746 C CA . LEU A 1 92 ? 3.832 -6.598 4.470 1.00 96.75 92 LEU A CA 1
ATOM 747 C C . LEU A 1 92 ? 4.455 -7.114 3.172 1.00 96.75 92 LEU A C 1
ATOM 749 O O . LEU A 1 92 ? 4.285 -6.516 2.113 1.00 96.75 92 LEU A O 1
ATOM 753 N N . ASN A 1 93 ? 5.193 -8.217 3.263 1.00 96.06 93 ASN A N 1
ATOM 754 C CA . ASN A 1 93 ? 5.774 -8.874 2.098 1.00 96.06 93 ASN A CA 1
ATOM 755 C C . ASN A 1 93 ? 4.828 -9.971 1.628 1.00 96.06 93 ASN A C 1
ATOM 757 O O . ASN A 1 93 ? 4.465 -10.848 2.414 1.00 96.06 93 ASN A O 1
ATOM 761 N N . HIS A 1 94 ? 4.477 -9.934 0.349 1.00 95.94 94 HIS A N 1
ATOM 762 C CA . HIS A 1 94 ? 3.596 -10.911 -0.272 1.00 95.94 94 HIS A CA 1
ATOM 763 C C . HIS A 1 94 ? 4.378 -11.781 -1.259 1.00 95.94 94 HIS A C 1
ATOM 765 O O . HIS A 1 94 ? 5.327 -11.299 -1.887 1.00 95.94 94 HIS A O 1
ATOM 771 N N . PRO A 1 95 ? 3.990 -13.056 -1.427 1.00 95.06 95 PRO A N 1
ATOM 772 C CA . PRO A 1 95 ? 4.463 -13.864 -2.542 1.00 95.06 95 PRO A CA 1
ATOM 773 C C . PRO A 1 95 ? 4.223 -13.145 -3.883 1.00 95.06 95 PRO A C 1
ATOM 775 O O . PRO A 1 95 ? 3.131 -12.595 -4.087 1.00 95.06 95 PRO A O 1
ATOM 778 N N . PRO A 1 96 ? 5.219 -13.105 -4.789 1.00 93.62 96 PRO A N 1
ATOM 779 C CA . PRO A 1 96 ? 5.110 -12.392 -6.060 1.00 93.62 96 PRO A CA 1
ATOM 780 C C . PRO A 1 96 ? 3.986 -12.934 -6.944 1.00 93.62 96 PRO A C 1
ATOM 782 O O . PRO A 1 96 ? 3.431 -12.178 -7.739 1.00 93.62 96 PRO A O 1
ATOM 785 N N . GLU A 1 97 ? 3.601 -14.197 -6.759 1.00 91.81 97 GLU A N 1
ATOM 786 C CA . GLU A 1 97 ? 2.503 -14.846 -7.463 1.00 91.81 97 GLU A CA 1
ATOM 787 C C . GLU A 1 97 ? 1.173 -14.147 -7.197 1.00 91.81 97 GLU A C 1
ATOM 789 O O . GLU A 1 97 ? 0.320 -14.167 -8.065 1.00 91.81 97 GLU A O 1
ATOM 794 N N . TYR A 1 98 ? 0.974 -13.470 -6.061 1.00 94.50 98 TYR A N 1
ATOM 795 C CA . TYR A 1 98 ? -0.272 -12.739 -5.797 1.00 94.50 98 TYR A CA 1
ATOM 796 C C . TYR A 1 98 ? -0.354 -11.368 -6.483 1.00 94.50 98 TYR A C 1
ATOM 798 O O . TYR A 1 98 ? -1.345 -10.651 -6.322 1.00 94.50 98 TYR A O 1
ATOM 806 N N . ALA A 1 99 ? 0.640 -10.991 -7.292 1.00 93.00 99 ALA A N 1
ATOM 807 C CA . ALA A 1 99 ? 0.602 -9.742 -8.047 1.00 93.00 99 ALA A CA 1
ATOM 808 C C . ALA A 1 99 ? -0.589 -9.676 -9.016 1.00 93.00 99 ALA A C 1
ATOM 810 O O . ALA A 1 99 ? -1.141 -8.590 -9.204 1.00 93.00 99 ALA A O 1
ATOM 811 N N . TYR A 1 100 ? -1.053 -10.817 -9.549 1.00 91.12 100 TYR A N 1
ATOM 812 C CA . TYR A 1 100 ? -2.252 -10.831 -10.396 1.00 91.12 100 TYR A CA 1
ATOM 813 C C . TYR A 1 100 ? -3.504 -10.357 -9.645 1.00 91.12 100 TYR A C 1
ATOM 815 O O . TYR A 1 100 ? -4.362 -9.696 -10.219 1.00 91.12 100 TYR A O 1
ATOM 823 N N . GLN A 1 101 ? -3.593 -10.652 -8.345 1.00 91.12 101 GLN A N 1
ATOM 824 C CA . GLN A 1 101 ? -4.738 -10.289 -7.516 1.00 91.12 101 GLN A CA 1
ATOM 825 C C . GLN A 1 101 ? -4.659 -8.833 -7.045 1.00 91.12 101 GLN A C 1
ATOM 827 O O . GLN A 1 101 ? -5.670 -8.130 -7.022 1.00 91.12 101 GLN A O 1
ATOM 832 N N . TYR A 1 102 ? -3.469 -8.381 -6.644 1.00 91.56 102 TYR A N 1
ATOM 833 C CA . TYR A 1 102 ? -3.300 -7.084 -5.982 1.00 91.56 102 TYR A CA 1
ATOM 834 C C . TYR A 1 102 ? -2.884 -5.943 -6.911 1.00 91.56 102 TYR A C 1
ATOM 836 O O . TYR A 1 102 ? -3.097 -4.783 -6.560 1.00 91.56 102 TYR A O 1
ATOM 844 N N . ILE A 1 103 ? -2.310 -6.227 -8.082 1.00 92.81 103 ILE A N 1
ATOM 845 C CA . ILE A 1 103 ? -1.819 -5.209 -9.018 1.00 92.81 103 ILE A CA 1
ATOM 846 C C . ILE A 1 103 ? -2.676 -5.178 -10.274 1.00 92.81 103 ILE A C 1
ATOM 848 O O . ILE A 1 103 ? -3.379 -4.192 -10.477 1.00 92.81 103 ILE A O 1
ATOM 852 N N . ARG A 1 104 ? -2.645 -6.226 -11.098 1.00 90.75 104 ARG A N 1
ATOM 853 C CA . ARG A 1 104 ? -3.460 -6.369 -12.314 1.00 90.75 104 ARG A CA 1
ATOM 854 C C . ARG A 1 104 ? -3.329 -7.780 -12.872 1.00 90.75 104 ARG A C 1
ATOM 856 O O . ARG A 1 104 ? -2.318 -8.433 -12.626 1.00 90.75 104 ARG A O 1
ATOM 863 N N . ASP A 1 105 ? -4.288 -8.193 -13.693 1.00 85.00 105 ASP A N 1
ATOM 864 C CA . ASP A 1 105 ? -4.211 -9.465 -14.411 1.00 85.00 105 ASP A CA 1
ATOM 865 C C . ASP A 1 105 ? -2.923 -9.559 -15.245 1.00 85.00 105 ASP A C 1
ATOM 867 O O . ASP A 1 105 ? -2.468 -8.574 -15.827 1.00 85.00 105 ASP A O 1
ATOM 871 N N . GLN A 1 106 ? -2.337 -10.760 -15.290 1.00 83.81 106 GLN A N 1
ATOM 872 C CA . GLN A 1 106 ? -1.104 -11.058 -16.037 1.00 83.81 106 GLN A CA 1
ATOM 873 C C . GLN A 1 106 ? 0.113 -10.197 -15.633 1.00 83.81 106 GLN A C 1
ATOM 875 O O . GLN A 1 106 ? 0.982 -9.904 -16.452 1.00 83.81 106 GLN A O 1
ATOM 880 N N . GLN A 1 107 ? 0.197 -9.784 -14.364 1.00 89.00 107 GLN A N 1
ATOM 881 C CA . GLN A 1 107 ? 1.369 -9.077 -13.848 1.00 89.00 107 GLN A CA 1
ATOM 882 C C . GLN A 1 107 ? 2.555 -10.025 -13.617 1.00 89.00 107 GLN A C 1
ATOM 884 O O . GLN A 1 107 ? 2.513 -10.873 -12.725 1.00 89.00 107 GLN A O 1
ATOM 889 N N . GLU A 1 108 ? 3.637 -9.819 -14.367 1.00 91.00 108 GLU A N 1
ATOM 890 C CA . GLU A 1 108 ? 4.951 -10.405 -14.077 1.00 91.00 108 GLU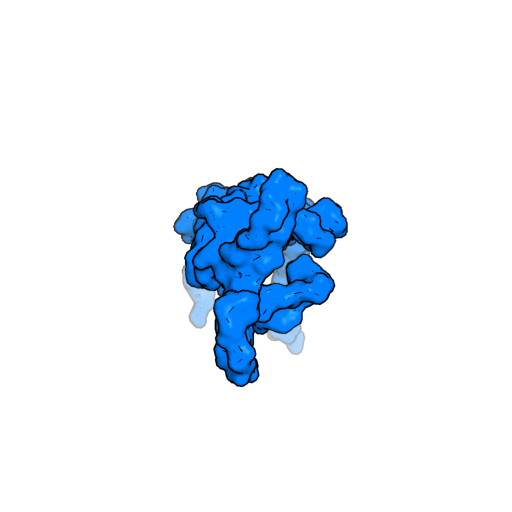 A CA 1
ATOM 891 C C . GLU A 1 108 ? 5.571 -9.740 -12.844 1.00 91.00 108 GLU A C 1
ATOM 893 O O . GLU A 1 108 ? 5.420 -8.535 -12.623 1.00 91.00 108 GLU A O 1
ATOM 898 N N . SER A 1 109 ? 6.230 -10.534 -12.002 1.00 94.69 109 SER A N 1
ATOM 899 C CA . SER A 1 109 ? 6.615 -10.107 -10.661 1.00 94.69 109 SER A CA 1
ATOM 900 C C . SER A 1 109 ? 7.757 -10.955 -10.115 1.00 94.69 109 SER A C 1
ATOM 902 O O . SER A 1 109 ? 7.655 -12.177 -10.058 1.00 94.69 109 SER A O 1
ATOM 904 N N . THR A 1 110 ? 8.821 -10.305 -9.651 1.00 96.06 110 THR A N 1
ATOM 905 C CA . THR A 1 110 ? 9.863 -10.922 -8.816 1.00 96.06 110 THR A CA 1
ATOM 906 C C . THR A 1 110 ? 9.688 -10.568 -7.342 1.00 96.06 110 THR A C 1
ATOM 908 O O . THR A 1 110 ? 10.182 -11.283 -6.468 1.00 96.06 110 THR A O 1
ATOM 911 N N . PHE A 1 111 ? 8.958 -9.490 -7.035 1.00 96.62 111 PHE A N 1
ATOM 912 C CA . PHE A 1 111 ? 8.594 -9.125 -5.671 1.00 96.62 111 PHE A CA 1
ATOM 913 C C . PHE A 1 111 ? 7.276 -8.351 -5.592 1.00 96.62 111 PHE A C 1
ATOM 915 O O . PHE A 1 111 ? 6.893 -7.614 -6.501 1.00 96.62 111 PHE A O 1
ATOM 922 N N . LEU A 1 112 ? 6.612 -8.479 -4.443 1.00 97.62 112 LEU A N 1
ATOM 923 C CA . LEU A 1 112 ? 5.407 -7.736 -4.104 1.00 97.62 112 LEU A CA 1
ATOM 924 C C . LEU A 1 112 ? 5.452 -7.309 -2.633 1.00 97.62 112 LEU A C 1
ATOM 926 O O . LEU A 1 112 ? 5.536 -8.142 -1.731 1.00 97.62 112 LEU A O 1
ATOM 930 N N . GLU A 1 113 ? 5.374 -6.005 -2.394 1.00 98.00 113 GLU A N 1
ATOM 931 C CA . GLU A 1 113 ? 5.297 -5.422 -1.057 1.00 98.00 113 GLU A CA 1
ATOM 932 C C . GLU A 1 113 ? 4.053 -4.550 -0.922 1.00 98.00 113 GLU A C 1
ATOM 934 O O . GLU A 1 113 ? 3.613 -3.902 -1.870 1.00 98.00 113 GLU A O 1
ATOM 939 N N . GLU A 1 114 ? 3.490 -4.526 0.276 1.00 98.00 114 GLU A N 1
ATOM 940 C CA . GLU A 1 114 ? 2.377 -3.666 0.647 1.00 98.00 114 GLU A CA 1
ATOM 941 C C . GLU A 1 114 ? 2.795 -2.771 1.814 1.00 98.00 114 GLU A C 1
ATOM 943 O O . GLU A 1 114 ? 3.357 -3.224 2.816 1.00 98.00 114 GLU A O 1
ATOM 948 N N . TYR A 1 115 ? 2.490 -1.484 1.694 1.00 97.75 115 TYR A N 1
ATOM 949 C CA . TYR A 1 115 ? 2.649 -0.489 2.741 1.00 97.75 115 TYR A CA 1
ATOM 950 C C . TYR A 1 115 ? 1.276 -0.060 3.242 1.00 97.75 115 TYR A C 1
ATOM 952 O O . TYR A 1 115 ? 0.461 0.465 2.482 1.00 97.75 115 TYR A O 1
ATOM 960 N N . VAL A 1 116 ? 1.023 -0.284 4.531 1.00 96.75 116 VAL A N 1
ATOM 961 C CA . VAL A 1 116 ? -0.315 -0.165 5.118 1.00 96.75 116 VAL A CA 1
ATOM 962 C C . VAL A 1 116 ? -0.341 0.855 6.242 1.00 96.75 116 VAL A C 1
ATOM 964 O O . VAL A 1 116 ? 0.464 0.808 7.176 1.00 96.75 116 VAL A O 1
ATOM 967 N N . TYR A 1 117 ? -1.349 1.721 6.189 1.00 96.06 117 TYR A N 1
ATOM 968 C CA . TYR A 1 117 ? -1.861 2.433 7.351 1.00 96.06 117 TYR A CA 1
ATOM 969 C C . TYR A 1 117 ? -3.170 1.761 7.786 1.00 96.06 117 TYR A C 1
ATOM 971 O O . TYR A 1 117 ? -4.174 1.883 7.077 1.00 96.06 117 TYR A O 1
ATOM 979 N N . PRO A 1 118 ? -3.179 1.011 8.910 1.00 94.31 118 PRO A N 1
ATOM 980 C CA . PRO A 1 118 ? -4.328 0.201 9.305 1.00 94.31 118 PRO A CA 1
ATOM 981 C C . PRO A 1 118 ? -5.631 0.995 9.336 1.00 94.31 118 PRO A C 1
ATOM 983 O O . PRO A 1 118 ? -5.674 2.106 9.853 1.00 94.31 118 PRO A O 1
ATOM 986 N N . LEU A 1 119 ? -6.706 0.410 8.798 1.00 93.50 119 LEU A N 1
ATOM 987 C CA . LEU A 1 119 ? -8.029 1.044 8.684 1.00 93.50 119 LEU A CA 1
ATOM 988 C C . LEU A 1 119 ? -8.058 2.339 7.844 1.00 93.50 119 LEU A C 1
ATOM 990 O O . LEU A 1 119 ? -9.070 3.041 7.858 1.00 93.50 119 LEU A O 1
ATOM 994 N N . ARG A 1 120 ? -6.990 2.662 7.100 1.00 93.69 120 ARG A N 1
ATOM 995 C CA . ARG A 1 120 ? -6.922 3.845 6.232 1.00 93.69 120 ARG A CA 1
ATOM 996 C C . ARG A 1 120 ? -6.694 3.501 4.772 1.00 93.69 120 ARG A C 1
ATOM 998 O O . ARG A 1 120 ? -7.568 3.758 3.950 1.00 93.69 120 ARG A O 1
ATOM 1005 N N . GLU A 1 121 ? -5.529 2.976 4.435 1.00 94.56 121 GLU A N 1
ATOM 1006 C CA . GLU A 1 121 ? -5.134 2.761 3.046 1.00 94.56 121 GLU A CA 1
ATOM 1007 C C . GLU A 1 121 ? -3.997 1.754 2.929 1.00 94.56 121 GLU A C 1
ATOM 1009 O O . GLU A 1 121 ? -3.205 1.574 3.860 1.00 94.56 121 GLU A O 1
ATOM 1014 N N . SER A 1 122 ? -3.935 1.140 1.750 1.00 96.44 122 SER A N 1
ATOM 1015 C CA . SER A 1 122 ? -2.885 0.213 1.345 1.00 96.44 122 SER A CA 1
ATOM 1016 C C . SER A 1 122 ? -2.255 0.699 0.046 1.00 96.44 122 SER A C 1
ATOM 1018 O O . SER A 1 122 ? -2.945 1.126 -0.885 1.00 96.44 122 SER A O 1
ATOM 1020 N N . PHE A 1 123 ? -0.934 0.623 -0.022 1.00 97.69 123 PHE A N 1
ATOM 1021 C CA . PHE A 1 123 ? -0.156 0.967 -1.199 1.00 97.69 123 PHE A CA 1
ATOM 1022 C C . PHE A 1 123 ? 0.739 -0.207 -1.572 1.00 97.69 123 PHE A C 1
ATOM 1024 O O . PHE A 1 123 ? 1.589 -0.613 -0.786 1.00 97.69 123 PHE A O 1
ATOM 1031 N N . PHE A 1 124 ? 0.528 -0.765 -2.758 1.00 97.69 124 PHE A N 1
ATOM 1032 C CA . PHE A 1 124 ? 1.267 -1.919 -3.245 1.00 97.69 124 PHE A CA 1
ATOM 1033 C C . PHE A 1 124 ? 2.380 -1.478 -4.183 1.00 97.69 124 PHE A C 1
ATOM 1035 O O . PHE A 1 124 ? 2.169 -0.655 -5.078 1.00 97.69 124 PHE A O 1
ATOM 1042 N N . VAL A 1 125 ? 3.548 -2.077 -3.994 1.00 97.88 125 VAL A N 1
ATOM 1043 C CA . VAL A 1 125 ? 4.731 -1.901 -4.824 1.00 97.88 125 VAL A CA 1
ATOM 1044 C C . VAL A 1 125 ? 5.152 -3.265 -5.326 1.00 97.88 125 VAL A C 1
ATOM 1046 O O . VAL A 1 125 ? 5.553 -4.148 -4.570 1.00 97.88 125 VAL A O 1
ATOM 1049 N N . ASN A 1 126 ? 5.039 -3.429 -6.629 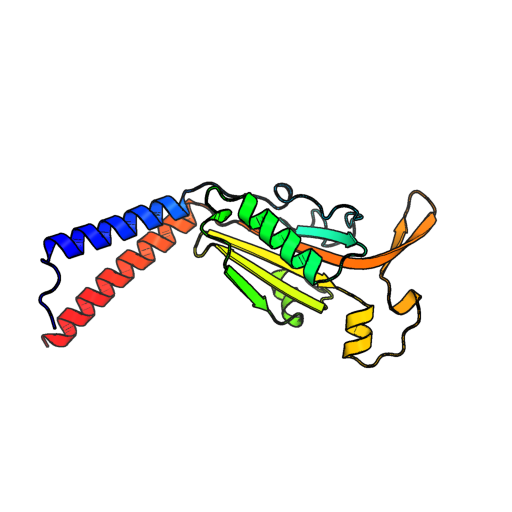1.00 97.38 126 ASN A N 1
ATOM 1050 C CA . ASN A 1 126 ? 5.458 -4.606 -7.348 1.00 97.38 126 ASN A CA 1
ATOM 1051 C C . ASN A 1 126 ? 6.662 -4.268 -8.217 1.00 97.38 126 ASN A C 1
ATOM 1053 O O . ASN A 1 126 ? 6.758 -3.156 -8.741 1.00 97.38 126 ASN A O 1
ATOM 1057 N N . GLY A 1 127 ? 7.554 -5.230 -8.403 1.00 96.25 127 GLY A N 1
ATOM 1058 C CA . GLY A 1 127 ? 8.583 -5.102 -9.416 1.00 96.25 127 GLY A CA 1
ATOM 1059 C C . GLY A 1 127 ? 8.884 -6.414 -10.101 1.00 96.25 127 GLY A C 1
ATOM 1060 O O . GLY A 1 127 ? 8.707 -7.492 -9.531 1.00 96.25 127 GLY A O 1
ATOM 1061 N N . TYR A 1 128 ? 9.332 -6.279 -11.340 1.00 96.50 128 TYR A N 1
ATOM 1062 C CA . TYR A 1 128 ? 9.796 -7.361 -12.185 1.00 96.50 128 TYR A CA 1
ATOM 1063 C C . TYR A 1 128 ? 11.234 -7.085 -12.618 1.00 96.50 128 TYR A C 1
ATOM 1065 O O . TYR A 1 128 ? 11.536 -6.002 -13.121 1.00 96.50 128 TYR A O 1
ATOM 1073 N N . GLU A 1 129 ? 12.106 -8.065 -12.395 1.00 96.44 129 GLU A N 1
ATOM 1074 C CA . GLU A 1 129 ? 13.538 -8.030 -12.699 1.00 96.44 129 GLU A CA 1
ATOM 1075 C C . GLU A 1 129 ? 13.887 -9.304 -13.501 1.00 96.44 129 GLU A C 1
ATOM 1077 O O . GLU A 1 129 ? 14.053 -10.366 -12.891 1.00 96.44 129 GLU A O 1
ATOM 1082 N N . PRO A 1 130 ? 13.996 -9.246 -14.845 1.00 95.38 130 PRO A N 1
ATOM 1083 C CA . PRO A 1 130 ? 14.195 -10.441 -15.674 1.00 95.38 130 PRO A CA 1
ATOM 1084 C C . PRO A 1 130 ? 15.443 -11.244 -15.292 1.00 95.38 130 PRO A C 1
ATOM 1086 O 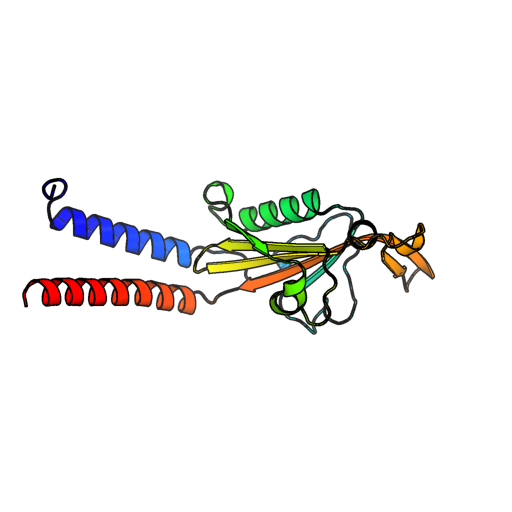O . PRO A 1 130 ? 15.402 -12.470 -15.228 1.00 95.38 130 PRO A O 1
ATOM 1089 N N . GLU A 1 131 ? 16.545 -10.564 -14.959 1.00 94.50 131 GLU A N 1
ATOM 1090 C CA . GLU A 1 131 ? 17.767 -11.216 -14.475 1.00 94.50 131 GLU A CA 1
ATOM 1091 C C . GLU A 1 131 ? 17.510 -12.058 -13.212 1.00 94.50 131 GLU A C 1
ATOM 1093 O O . GLU A 1 131 ? 17.991 -13.188 -13.090 1.00 94.50 131 GLU A O 1
ATOM 1098 N N . VAL A 1 132 ? 16.729 -11.528 -12.266 1.00 93.94 132 VAL A N 1
ATOM 1099 C CA . VAL A 1 132 ? 16.396 -12.223 -11.016 1.00 93.94 132 VAL A CA 1
ATOM 1100 C C . VAL A 1 132 ? 15.489 -13.413 -11.300 1.00 93.94 132 VAL A C 1
ATOM 1102 O O . VAL A 1 132 ? 15.741 -14.496 -10.773 1.00 93.94 132 VAL A O 1
ATOM 1105 N N . GLU A 1 133 ? 14.485 -13.245 -12.162 1.00 93.75 133 GLU A N 1
ATOM 1106 C CA . GLU A 1 133 ? 13.620 -14.343 -12.590 1.00 93.75 133 GLU A CA 1
ATOM 1107 C C . GLU A 1 133 ? 14.436 -15.478 -13.230 1.00 93.75 133 GLU A C 1
ATOM 1109 O O . GLU A 1 133 ? 14.348 -16.634 -12.803 1.00 93.75 133 GLU A O 1
ATOM 1114 N N . ASN A 1 134 ? 15.276 -15.155 -14.216 1.00 94.00 134 ASN A N 1
ATOM 1115 C CA . ASN A 1 134 ? 16.094 -16.140 -14.920 1.00 94.00 134 ASN A CA 1
ATOM 1116 C C . ASN A 1 134 ? 17.010 -16.902 -13.960 1.00 94.00 134 ASN A C 1
ATOM 1118 O O . ASN A 1 134 ? 17.127 -18.125 -14.059 1.00 94.00 134 ASN A O 1
ATOM 1122 N N . ARG A 1 135 ? 17.599 -16.207 -12.981 1.00 91.62 135 ARG A N 1
ATOM 1123 C CA . ARG A 1 135 ? 18.414 -16.830 -11.932 1.00 91.62 135 ARG A CA 1
ATOM 1124 C C . ARG A 1 135 ? 17.612 -17.741 -11.005 1.00 91.62 135 ARG A C 1
ATOM 1126 O O . ARG A 1 135 ? 18.113 -18.804 -10.654 1.00 91.62 135 ARG A O 1
ATOM 1133 N N . ILE A 1 136 ? 16.400 -17.356 -10.604 1.00 89.94 136 ILE A N 1
ATOM 1134 C CA . ILE A 1 136 ? 15.530 -18.187 -9.751 1.00 89.94 136 ILE A CA 1
ATOM 1135 C C . ILE A 1 136 ? 15.164 -19.492 -10.468 1.00 89.94 136 ILE A C 1
ATOM 1137 O O . ILE A 1 136 ? 15.171 -20.558 -9.855 1.00 89.94 136 ILE A O 1
ATOM 1141 N N . TYR A 1 137 ? 14.895 -19.419 -11.772 1.00 90.94 137 TYR A N 1
ATOM 1142 C CA . TYR A 1 137 ? 14.489 -20.570 -12.577 1.00 90.94 137 TYR A CA 1
ATOM 1143 C C . TYR A 1 137 ? 15.644 -21.292 -13.288 1.00 90.94 137 TYR A C 1
ATOM 1145 O O . TYR A 1 137 ? 15.383 -22.185 -14.093 1.00 90.94 137 TYR A O 1
ATOM 1153 N N . ASN A 1 138 ? 16.907 -20.938 -13.011 1.00 91.19 138 ASN A N 1
ATOM 1154 C CA . ASN A 1 138 ? 18.096 -21.476 -13.691 1.00 91.19 138 ASN A CA 1
ATOM 1155 C C . ASN A 1 138 ? 17.983 -21.458 -15.231 1.00 91.19 138 ASN A C 1
ATOM 1157 O O . ASN A 1 138 ? 18.412 -22.391 -15.915 1.00 91.19 138 ASN A O 1
ATOM 1161 N N . ARG A 1 139 ? 17.389 -20.399 -15.788 1.00 91.00 139 ARG A N 1
ATOM 1162 C CA . ARG A 1 139 ? 17.287 -20.195 -17.235 1.00 91.00 139 ARG A CA 1
ATOM 1163 C C . ARG A 1 139 ? 18.591 -19.585 -17.738 1.00 91.00 139 ARG A C 1
ATOM 1165 O O . ARG A 1 139 ? 19.056 -18.584 -17.201 1.00 91.00 139 ARG A O 1
ATOM 1172 N N . GLY A 1 140 ? 19.176 -20.180 -18.774 1.00 88.44 140 GLY A N 1
ATOM 1173 C CA . GLY A 1 140 ? 20.270 -19.540 -19.498 1.00 88.44 140 GLY A CA 1
ATOM 1174 C C . GLY A 1 140 ? 19.737 -18.313 -20.233 1.00 88.44 140 GLY A C 1
ATOM 1175 O O . GLY A 1 140 ? 18.842 -18.452 -21.064 1.00 88.44 140 GLY A O 1
ATOM 1176 N N . SER A 1 141 ? 20.266 -17.134 -19.921 1.00 87.94 141 SER A N 1
ATOM 1177 C CA . SER A 1 141 ? 19.865 -15.867 -20.530 1.00 87.94 141 SER A CA 1
ATOM 1178 C C . SER A 1 141 ? 21.085 -15.071 -20.983 1.00 87.94 141 SER A C 1
ATOM 1180 O O . SER A 1 141 ? 22.139 -15.082 -20.342 1.00 87.94 141 SER A O 1
ATOM 1182 N N . ASP A 1 142 ? 20.943 -14.390 -22.116 1.00 89.56 142 ASP A N 1
ATOM 1183 C CA . ASP A 1 142 ? 21.915 -13.422 -22.610 1.00 89.56 142 ASP A CA 1
ATOM 1184 C C . ASP A 1 142 ? 21.555 -12.002 -22.135 1.00 89.56 142 ASP A C 1
ATOM 1186 O O . ASP A 1 142 ? 20.683 -11.808 -21.284 1.00 89.56 142 ASP A O 1
ATOM 1190 N N . PHE A 1 143 ? 22.237 -10.986 -22.670 1.00 88.75 143 PHE A N 1
ATOM 1191 C CA . PHE A 1 143 ? 21.931 -9.592 -22.351 1.00 88.75 143 PHE A CA 1
ATOM 1192 C C . PHE A 1 143 ? 20.458 -9.255 -22.621 1.00 88.75 143 PHE A C 1
ATOM 1194 O O . PHE A 1 143 ? 19.809 -8.653 -21.771 1.00 88.75 143 PHE A O 1
ATOM 1201 N N . THR A 1 144 ? 19.906 -9.689 -23.755 1.00 87.62 144 THR A N 1
ATOM 1202 C CA . THR A 1 144 ? 18.518 -9.385 -24.126 1.00 87.62 144 THR A CA 1
ATOM 1203 C C . THR A 1 144 ? 17.509 -10.074 -23.213 1.00 87.62 144 THR A C 1
ATOM 1205 O O . THR A 1 144 ? 16.516 -9.462 -22.841 1.00 87.62 144 THR A O 1
ATOM 1208 N N . GLY A 1 145 ? 17.793 -11.303 -22.772 1.00 86.38 145 GLY A N 1
ATOM 1209 C CA . GLY A 1 145 ? 16.940 -12.034 -21.835 1.00 86.38 145 GLY A CA 1
ATOM 1210 C C . GLY A 1 145 ? 16.956 -11.484 -20.406 1.00 86.38 145 GLY A C 1
ATOM 1211 O O . GLY A 1 145 ? 16.039 -11.767 -19.639 1.00 86.38 145 GLY A O 1
ATOM 1212 N N . ASN A 1 146 ? 17.977 -10.705 -20.036 1.00 91.81 146 ASN A N 1
ATOM 1213 C CA . ASN A 1 146 ? 18.114 -10.118 -18.698 1.00 91.81 146 ASN A CA 1
ATOM 1214 C C . ASN A 1 146 ? 17.568 -8.690 -18.582 1.00 91.81 146 ASN A C 1
ATOM 1216 O O . ASN A 1 146 ? 17.522 -8.163 -17.472 1.00 91.81 146 ASN A O 1
ATOM 1220 N N . HIS A 1 147 ? 17.128 -8.085 -19.688 1.00 93.69 147 HIS A N 1
ATOM 1221 C CA . HIS A 1 147 ? 16.624 -6.714 -19.709 1.00 93.69 147 HIS A CA 1
ATOM 1222 C C . HIS A 1 147 ? 15.228 -6.642 -20.320 1.00 93.69 147 HIS A C 1
ATOM 1224 O O . HIS A 1 147 ? 14.850 -7.416 -21.196 1.00 93.69 147 HIS A O 1
ATOM 1230 N N . ILE A 1 148 ? 14.462 -5.655 -19.873 1.00 92.06 148 ILE A N 1
ATOM 1231 C CA . ILE A 1 148 ? 13.182 -5.296 -20.466 1.00 92.06 148 ILE A CA 1
ATOM 1232 C C . ILE A 1 148 ? 13.459 -4.386 -21.656 1.00 92.06 148 ILE A C 1
ATOM 1234 O O . ILE A 1 148 ? 14.078 -3.332 -21.503 1.00 92.06 148 ILE A O 1
ATOM 1238 N N . ILE A 1 149 ? 12.983 -4.791 -22.831 1.00 91.00 149 ILE A N 1
ATOM 1239 C CA . ILE A 1 149 ? 13.182 -4.063 -24.083 1.00 91.00 149 ILE A CA 1
ATOM 1240 C C . ILE A 1 149 ? 11.938 -3.227 -24.366 1.00 91.00 149 ILE A C 1
ATOM 1242 O O . ILE A 1 149 ? 10.842 -3.759 -24.549 1.00 91.00 149 ILE A O 1
ATOM 1246 N N . VAL A 1 150 ? 12.103 -1.908 -24.420 1.00 88.38 150 VAL A N 1
ATOM 1247 C CA . VAL A 1 150 ? 11.028 -0.968 -24.745 1.00 88.38 150 VAL A CA 1
ATOM 1248 C C . VAL A 1 150 ? 11.395 -0.225 -26.020 1.00 88.38 150 VAL A C 1
ATOM 1250 O O . VAL A 1 150 ? 12.374 0.519 -26.062 1.00 88.38 150 VAL A O 1
ATOM 1253 N N . ARG A 1 151 ? 10.588 -0.395 -27.072 1.00 82.81 151 ARG A N 1
ATOM 1254 C CA . ARG A 1 151 ? 10.754 0.365 -28.313 1.00 82.81 151 ARG A CA 1
ATOM 1255 C C . ARG A 1 151 ? 10.167 1.760 -28.137 1.00 82.81 151 ARG A C 1
ATOM 1257 O O . ARG A 1 151 ? 8.967 1.915 -27.912 1.00 82.81 151 ARG A O 1
ATOM 1264 N N . ASN A 1 152 ? 11.004 2.785 -28.261 1.00 69.19 152 ASN A N 1
ATOM 1265 C CA . ASN A 1 152 ? 10.529 4.158 -28.221 1.00 69.19 152 ASN A CA 1
ATOM 1266 C C . ASN A 1 152 ? 9.972 4.559 -29.596 1.00 69.19 152 ASN A C 1
ATOM 1268 O O . ASN A 1 152 ? 10.724 4.766 -30.550 1.00 69.19 152 ASN A O 1
ATOM 1272 N N . ASN A 1 153 ? 8.647 4.710 -29.683 1.00 63.09 153 ASN A N 1
ATOM 1273 C CA . ASN A 1 153 ? 7.935 5.056 -30.919 1.00 63.09 153 ASN A CA 1
ATOM 1274 C C . ASN A 1 153 ? 8.377 6.391 -31.556 1.00 63.09 153 ASN A C 1
ATOM 1276 O O . ASN A 1 153 ? 8.065 6.625 -32.719 1.00 63.09 153 ASN A O 1
ATOM 1280 N N . GLY A 1 154 ? 9.082 7.267 -30.826 1.00 59.75 154 GLY A N 1
ATOM 1281 C CA . GLY A 1 154 ? 9.557 8.557 -31.342 1.00 59.75 154 GLY A CA 1
ATOM 1282 C C . GLY A 1 154 ? 10.971 8.557 -31.935 1.00 59.75 154 GLY A C 1
ATOM 1283 O O . GLY A 1 154 ? 11.301 9.476 -32.678 1.00 59.75 154 GLY A O 1
ATOM 1284 N N . VAL A 1 155 ? 11.804 7.561 -31.612 1.00 58.22 155 VAL A N 1
ATOM 1285 C CA . VAL A 1 155 ? 13.243 7.552 -31.967 1.00 58.22 155 VAL A CA 1
ATOM 1286 C C . VAL A 1 155 ? 13.643 6.267 -32.704 1.00 58.22 155 VAL A C 1
ATOM 1288 O O . VAL A 1 155 ? 14.671 6.229 -33.367 1.00 58.22 155 VAL A O 1
ATOM 1291 N N . GLY A 1 156 ? 12.822 5.211 -32.644 1.00 64.19 156 GLY A N 1
ATOM 1292 C CA . GLY A 1 156 ? 13.132 3.917 -33.263 1.00 64.19 156 GLY A CA 1
ATOM 1293 C C . GLY A 1 156 ? 14.223 3.122 -32.536 1.00 64.19 156 GLY A C 1
ATOM 1294 O O . GLY A 1 156 ? 14.508 1.996 -32.929 1.00 64.19 156 GLY A O 1
ATOM 1295 N N . GLU A 1 157 ? 14.796 3.678 -31.468 1.00 77.12 157 GLU A N 1
ATOM 1296 C CA . GLU A 1 157 ? 15.777 3.020 -30.611 1.00 77.12 157 GLU A CA 1
ATOM 1297 C C . GLU A 1 157 ? 15.101 2.086 -29.598 1.00 77.12 157 GLU A C 1
ATOM 1299 O O . GLU A 1 157 ? 14.018 2.363 -29.062 1.00 77.12 157 GLU A O 1
ATOM 1304 N N . GLU A 1 158 ? 15.764 0.959 -29.350 1.00 86.19 158 GLU A N 1
ATOM 1305 C CA . GLU A 1 158 ? 15.402 -0.003 -28.316 1.00 86.19 158 GLU A CA 1
ATOM 1306 C C . GLU A 1 158 ? 16.095 0.396 -27.016 1.00 86.19 158 GLU A C 1
ATOM 1308 O O . GLU A 1 158 ? 17.320 0.490 -26.945 1.00 86.19 158 GLU A O 1
ATOM 1313 N N . LEU A 1 159 ? 15.291 0.675 -25.993 1.00 89.62 159 LEU A N 1
ATOM 1314 C CA . LEU A 1 159 ? 15.769 0.987 -24.656 1.00 89.62 159 LEU A CA 1
ATOM 1315 C C . LEU A 1 159 ? 15.757 -0.286 -23.817 1.00 89.62 159 LEU A C 1
ATOM 1317 O O . LEU A 1 159 ? 14.776 -1.032 -23.834 1.00 89.62 159 LEU A O 1
ATOM 1321 N N . PHE A 1 160 ? 16.833 -0.496 -23.070 1.00 92.62 160 PHE A N 1
ATOM 1322 C CA . PHE A 1 160 ? 17.001 -1.631 -22.172 1.00 92.62 160 PHE A CA 1
ATOM 1323 C C . PHE A 1 160 ? 16.894 -1.139 -20.736 1.00 92.62 160 PHE A C 1
ATOM 1325 O O . PHE A 1 160 ? 17.572 -0.182 -20.370 1.00 92.62 160 PHE A O 1
ATOM 1332 N N . PHE A 1 161 ? 16.049 -1.793 -19.945 1.00 94.19 161 PHE A N 1
ATOM 1333 C CA . PHE A 1 161 ? 15.871 -1.494 -18.528 1.00 94.19 161 PHE A CA 1
ATOM 1334 C C . PHE A 1 161 ? 16.064 -2.751 -17.688 1.00 94.19 161 PHE A C 1
ATOM 1336 O O . PHE A 1 161 ? 15.583 -3.824 -18.061 1.00 94.19 161 PHE A O 1
ATOM 1343 N N . ASN A 1 162 ? 16.708 -2.622 -16.530 1.00 94.75 162 ASN A N 1
ATOM 1344 C CA . ASN A 1 162 ? 16.899 -3.766 -15.626 1.00 94.75 162 ASN A CA 1
ATOM 1345 C C . ASN A 1 162 ? 15.606 -4.198 -14.924 1.00 94.75 162 ASN A C 1
ATOM 1347 O O . ASN A 1 162 ? 15.478 -5.352 -14.514 1.00 94.75 162 ASN A O 1
ATOM 1351 N N . SER A 1 163 ? 14.656 -3.278 -14.738 1.00 96.06 163 SER A N 1
ATOM 1352 C CA . SER A 1 163 ? 13.437 -3.555 -13.991 1.00 96.06 163 SER A CA 1
ATOM 1353 C C . SER A 1 163 ? 12.228 -2.750 -14.454 1.00 96.06 163 SER A C 1
ATOM 1355 O O . SER A 1 163 ? 12.319 -1.681 -15.068 1.00 96.06 163 SER A O 1
ATOM 1357 N N . LYS A 1 164 ? 11.051 -3.271 -14.108 1.00 95.94 164 LYS A N 1
ATOM 1358 C CA . LYS A 1 164 ? 9.777 -2.560 -14.197 1.00 95.94 164 LYS A CA 1
ATOM 1359 C C . LYS A 1 164 ? 9.135 -2.529 -12.821 1.00 95.94 164 LYS A C 1
ATOM 1361 O O . LYS A 1 164 ? 8.765 -3.573 -12.294 1.00 95.94 164 LYS A O 1
ATOM 1366 N N . ALA A 1 165 ? 8.954 -1.337 -12.265 1.00 96.62 165 ALA A N 1
ATOM 1367 C CA . ALA A 1 165 ? 8.183 -1.124 -11.049 1.00 96.62 165 ALA A CA 1
ATOM 1368 C C . ALA A 1 165 ? 6.725 -0.828 -11.412 1.00 96.62 165 ALA A C 1
ATOM 1370 O O . ALA A 1 165 ? 6.460 0.038 -12.241 1.00 96.62 165 ALA A O 1
ATOM 1371 N N . THR A 1 166 ? 5.777 -1.518 -10.784 1.00 96.31 166 THR A N 1
ATOM 1372 C CA . THR A 1 166 ? 4.340 -1.248 -10.908 1.00 96.31 166 THR A CA 1
ATOM 1373 C C . THR A 1 166 ? 3.777 -0.969 -9.525 1.00 96.31 166 THR A C 1
ATOM 1375 O O . THR A 1 166 ? 3.904 -1.778 -8.612 1.00 96.31 166 THR A O 1
ATOM 1378 N N . VAL A 1 167 ? 3.160 0.190 -9.354 1.00 96.56 167 VAL A N 1
ATOM 1379 C CA . VAL A 1 167 ? 2.606 0.640 -8.082 1.00 96.56 167 VAL A CA 1
ATOM 1380 C C . VAL A 1 167 ? 1.099 0.784 -8.181 1.00 96.56 167 VAL A C 1
ATOM 1382 O O . VAL A 1 167 ? 0.580 1.249 -9.197 1.00 96.56 167 VAL A O 1
ATOM 1385 N N . ARG A 1 168 ? 0.389 0.393 -7.122 1.00 96.19 168 ARG A N 1
ATOM 1386 C CA . ARG A 1 168 ? -1.070 0.500 -7.054 1.00 96.19 168 ARG A CA 1
ATOM 1387 C C . ARG A 1 168 ? -1.530 1.022 -5.705 1.00 96.19 168 ARG A C 1
ATOM 1389 O O . ARG A 1 168 ? -1.118 0.521 -4.662 1.00 96.19 168 ARG A O 1
ATOM 1396 N N . PHE A 1 169 ? -2.415 2.013 -5.726 1.00 96.75 169 PHE A N 1
ATOM 1397 C CA . PHE A 1 169 ? -2.938 2.645 -4.519 1.00 96.75 169 PHE A CA 1
ATOM 1398 C C . PHE A 1 169 ? -4.410 2.298 -4.276 1.00 96.75 169 PHE A C 1
ATOM 1400 O O . PHE A 1 169 ? -5.246 2.416 -5.172 1.00 96.75 169 PHE A O 1
ATOM 1407 N N . TYR A 1 170 ? -4.730 1.905 -3.041 1.00 95.25 170 TYR A N 1
ATOM 1408 C CA . TYR A 1 170 ? -6.085 1.583 -2.598 1.00 95.25 170 TYR A CA 1
ATOM 1409 C C . TYR A 1 170 ? -6.570 2.617 -1.571 1.00 95.25 170 TYR A C 1
ATOM 1411 O O . TYR A 1 170 ? -6.368 2.437 -0.363 1.00 95.25 170 TYR A O 1
ATOM 1419 N N . PRO A 1 171 ? -7.217 3.708 -2.027 1.00 93.56 171 PRO A N 1
ATOM 1420 C CA . PRO A 1 171 ? -7.801 4.689 -1.128 1.00 93.56 171 PRO A CA 1
ATOM 1421 C C . PRO A 1 171 ? -9.073 4.140 -0.475 1.00 93.56 171 PRO A C 1
ATOM 1423 O O . PRO A 1 171 ? -9.951 3.601 -1.147 1.00 93.56 171 PRO A O 1
ATOM 1426 N N . THR A 1 172 ? -9.232 4.365 0.829 1.00 92.00 172 THR A N 1
ATOM 1427 C CA . THR A 1 172 ? -10.519 4.139 1.513 1.00 92.00 172 THR A CA 1
ATOM 1428 C C . THR A 1 172 ? -11.246 5.462 1.733 1.00 92.00 172 THR A C 1
ATOM 1430 O O . THR A 1 172 ? -10.628 6.446 2.135 1.00 92.00 172 THR A O 1
ATOM 1433 N N . ASN A 1 173 ? -12.567 5.496 1.555 1.00 93.00 173 ASN A N 1
ATOM 1434 C CA . ASN A 1 173 ? -13.387 6.666 1.884 1.00 93.00 173 ASN A CA 1
ATOM 1435 C C . ASN A 1 173 ? -13.407 6.923 3.405 1.00 93.00 173 ASN A C 1
ATOM 1437 O O . ASN A 1 173 ? -13.640 5.994 4.178 1.00 93.00 173 ASN A O 1
ATOM 1441 N N . ILE A 1 174 ? -13.232 8.180 3.828 1.00 93.94 174 ILE A N 1
ATOM 1442 C CA . ILE A 1 174 ? -13.248 8.610 5.240 1.00 93.94 174 ILE A CA 1
ATOM 1443 C C . ILE A 1 174 ? -14.498 8.115 5.985 1.00 93.94 174 ILE A C 1
ATOM 1445 O O . ILE A 1 174 ? -14.379 7.603 7.097 1.00 93.94 174 ILE A O 1
ATOM 1449 N N . LEU A 1 175 ? -15.685 8.203 5.376 1.00 94.94 175 LEU A N 1
ATOM 1450 C CA . LEU A 1 175 ? -16.927 7.708 5.976 1.00 94.94 175 LEU A CA 1
ATOM 1451 C C . LEU A 1 175 ? -16.852 6.203 6.249 1.00 94.94 175 LEU A C 1
ATOM 1453 O O . LEU A 1 175 ? -17.217 5.757 7.333 1.00 94.94 175 LEU A O 1
ATOM 1457 N N . GLY A 1 176 ? -16.314 5.432 5.300 1.00 94.94 176 GLY A N 1
ATOM 1458 C CA . GLY A 1 176 ? -16.085 3.997 5.469 1.00 94.94 176 GLY A CA 1
ATOM 1459 C C . GLY A 1 176 ? -15.124 3.703 6.622 1.00 94.94 176 GLY A C 1
ATOM 1460 O O . GLY A 1 176 ? -15.435 2.874 7.476 1.00 94.94 176 GLY A O 1
ATOM 1461 N N . ARG A 1 177 ? -14.008 4.442 6.707 1.00 95.38 177 ARG A N 1
ATOM 1462 C CA . ARG A 1 177 ? -13.019 4.319 7.796 1.00 95.38 177 ARG A CA 1
ATOM 1463 C C . ARG A 1 177 ? -13.675 4.541 9.167 1.00 95.38 177 ARG A C 1
ATOM 1465 O O . ARG A 1 177 ? -13.532 3.714 10.066 1.00 95.38 177 ARG A O 1
ATOM 1472 N N . VAL A 1 178 ? -14.439 5.628 9.316 1.00 96.69 178 VAL A N 1
ATOM 1473 C CA . VAL A 1 178 ? -15.112 6.002 10.576 1.00 96.69 178 VAL A CA 1
ATOM 1474 C C . VAL A 1 178 ? -16.197 4.996 10.968 1.00 96.69 178 VAL A C 1
ATOM 1476 O O . VAL A 1 178 ? -16.288 4.623 12.142 1.00 96.69 178 VAL A O 1
ATOM 1479 N N . LEU A 1 179 ? -17.004 4.540 10.003 1.00 97.00 179 LEU A N 1
ATOM 1480 C CA . LEU A 1 179 ? -18.056 3.548 10.235 1.00 97.00 179 LEU A CA 1
ATOM 1481 C C . LEU A 1 179 ? -17.475 2.211 10.692 1.00 97.00 179 LEU A C 1
ATOM 1483 O O . LEU A 1 179 ? -17.909 1.686 11.716 1.00 97.00 179 LEU A O 1
ATOM 1487 N N . VAL A 1 180 ? -16.468 1.688 9.984 1.00 96.81 180 VAL A N 1
ATOM 1488 C CA . VAL A 1 180 ? -15.804 0.428 10.351 1.00 96.81 180 VAL A CA 1
ATOM 1489 C C . VAL A 1 180 ? -15.175 0.544 11.735 1.00 96.81 180 VAL A C 1
ATOM 1491 O O . VAL A 1 180 ? -15.394 -0.319 12.582 1.00 96.81 180 VAL A O 1
ATOM 1494 N N . TYR A 1 181 ? -14.460 1.634 12.012 1.00 97.50 181 TYR A N 1
ATOM 1495 C CA . TYR A 1 181 ? -13.829 1.846 13.312 1.00 97.50 181 TYR A CA 1
ATOM 1496 C C . TYR A 1 181 ? -14.837 1.903 14.459 1.00 97.50 181 TYR A C 1
ATOM 1498 O O . TYR A 1 181 ? -14.676 1.223 15.473 1.00 97.50 181 TYR A O 1
ATOM 1506 N N . THR A 1 182 ? -15.911 2.674 14.292 1.00 96.56 182 THR A N 1
ATOM 1507 C CA . THR A 1 182 ? -16.961 2.782 15.310 1.00 96.56 182 THR A CA 1
ATOM 1508 C C . THR A 1 182 ? -17.688 1.446 15.478 1.00 96.56 182 THR A C 1
ATOM 1510 O O . THR A 1 182 ? -17.969 1.041 16.604 1.00 96.56 182 THR A O 1
ATOM 1513 N N . GLY A 1 183 ? -17.913 0.713 14.384 1.00 97.75 183 GLY A N 1
ATOM 1514 C CA . GLY A 1 183 ? -18.450 -0.647 14.395 1.00 97.75 183 GLY A CA 1
ATOM 1515 C C . GLY A 1 183 ? -17.585 -1.623 15.196 1.00 97.75 183 GLY A C 1
ATOM 1516 O O . GLY A 1 183 ? -18.118 -2.348 16.033 1.00 97.75 183 GLY A O 1
ATOM 1517 N N . ILE A 1 184 ? -16.259 -1.591 15.016 1.00 97.12 184 ILE A N 1
ATOM 1518 C CA . ILE A 1 184 ? -15.306 -2.408 15.789 1.00 97.12 184 ILE A CA 1
ATOM 1519 C C . ILE A 1 184 ? -15.435 -2.112 17.288 1.00 97.12 184 ILE A C 1
ATOM 1521 O O . ILE A 1 184 ? -15.530 -3.037 18.095 1.00 97.12 184 ILE A O 1
ATOM 1525 N N . TRP A 1 185 ? -15.495 -0.835 17.675 1.00 96.94 185 TRP A N 1
ATOM 1526 C CA . TRP A 1 185 ? -15.655 -0.447 19.079 1.00 96.94 185 TRP A CA 1
ATOM 1527 C C . TRP A 1 185 ? -16.994 -0.877 19.671 1.00 96.94 185 TRP A C 1
ATOM 1529 O O . TRP A 1 185 ? -17.034 -1.414 20.780 1.00 96.94 185 TRP A O 1
ATOM 1539 N N . LEU A 1 186 ? -18.089 -0.679 18.937 1.00 96.88 186 LEU A N 1
ATOM 1540 C CA . LEU A 1 186 ? -19.414 -1.129 19.357 1.00 96.88 186 LEU A CA 1
ATOM 1541 C C . LEU A 1 186 ? -19.443 -2.651 19.535 1.00 96.88 186 LEU A C 1
ATOM 1543 O O . LEU A 1 186 ? -19.895 -3.131 20.575 1.00 96.88 186 LEU A O 1
ATOM 1547 N N . ALA A 1 187 ? -18.900 -3.403 18.575 1.00 97.69 187 ALA A N 1
ATOM 1548 C CA . ALA A 1 187 ? -18.799 -4.856 18.650 1.00 97.69 187 ALA A CA 1
ATOM 1549 C C . ALA A 1 187 ? -17.978 -5.303 19.868 1.00 97.69 187 ALA A C 1
ATOM 1551 O O . ALA A 1 187 ? -18.437 -6.147 20.636 1.00 97.69 187 ALA A O 1
ATOM 1552 N N . ALA A 1 188 ? -16.817 -4.688 20.111 1.00 95.94 188 ALA A N 1
ATOM 1553 C CA . ALA A 1 188 ? -15.981 -4.991 21.271 1.00 95.94 188 ALA A CA 1
ATOM 1554 C C . ALA A 1 188 ? -16.724 -4.760 22.601 1.00 95.94 188 ALA A C 1
ATOM 1556 O O . ALA A 1 188 ? -16.663 -5.596 23.505 1.00 95.94 188 ALA A O 1
ATOM 1557 N N . VAL A 1 189 ? -17.482 -3.663 22.715 1.00 94.69 189 VAL A N 1
ATOM 1558 C CA . VAL A 1 189 ? -18.297 -3.370 23.906 1.00 94.69 189 VAL A CA 1
ATOM 1559 C C . VAL A 1 189 ? -19.415 -4.399 24.089 1.00 94.69 189 VAL A C 1
ATOM 1561 O O . VAL A 1 189 ? -19.660 -4.837 25.216 1.00 94.69 189 VAL A O 1
ATOM 1564 N N . LEU A 1 190 ? -20.099 -4.793 23.013 1.00 96.75 190 LEU A N 1
ATOM 1565 C CA . LEU A 1 190 ? -21.166 -5.796 23.067 1.00 96.75 190 LEU A CA 1
ATOM 1566 C C . LEU A 1 190 ? -20.627 -7.175 23.462 1.00 96.75 190 LEU A C 1
ATOM 1568 O O . LEU A 1 190 ? -21.190 -7.807 24.356 1.00 96.75 190 LEU A O 1
ATOM 1572 N N . ILE A 1 191 ? -19.507 -7.601 22.873 1.00 97.06 191 ILE A N 1
ATOM 1573 C CA . ILE A 1 191 ? -18.831 -8.862 23.210 1.00 97.06 191 ILE A CA 1
ATOM 1574 C C . ILE A 1 191 ? -18.387 -8.854 24.675 1.00 97.06 191 ILE A C 1
ATOM 1576 O O . ILE A 1 191 ? -18.620 -9.823 25.394 1.00 97.06 191 ILE A O 1
ATOM 1580 N N . TYR A 1 192 ? -17.820 -7.748 25.161 1.00 94.25 192 TYR A N 1
ATOM 1581 C CA . TYR A 1 192 ? -17.428 -7.627 26.565 1.00 94.25 192 TYR A CA 1
ATOM 1582 C C . TYR A 1 192 ? -18.627 -7.739 27.520 1.00 94.25 192 TYR A C 1
ATOM 1584 O O . TYR A 1 192 ? -18.554 -8.427 28.538 1.00 94.25 192 TYR A O 1
ATOM 1592 N N . LYS A 1 193 ? -19.760 -7.105 27.187 1.00 94.19 193 LYS A N 1
ATOM 1593 C CA . LYS A 1 193 ? -20.996 -7.231 27.976 1.00 94.19 193 LYS A CA 1
ATOM 1594 C C . LYS A 1 193 ? -21.528 -8.663 27.980 1.00 94.19 193 LYS A C 1
ATOM 1596 O O . LYS A 1 193 ? -21.951 -9.137 29.032 1.00 94.19 193 LYS A O 1
ATOM 1601 N N . LEU A 1 194 ? -21.495 -9.339 26.832 1.00 96.38 194 LEU A N 1
ATOM 1602 C CA . LEU A 1 194 ? -21.902 -10.737 26.712 1.00 96.38 194 LEU A CA 1
ATOM 1603 C C . LEU A 1 194 ? -21.018 -11.642 27.577 1.00 96.38 194 LEU A C 1
ATOM 1605 O O . LEU A 1 194 ? -21.539 -12.445 28.343 1.00 96.38 194 LEU A O 1
ATOM 1609 N N . PHE A 1 195 ? -19.700 -11.450 27.520 1.00 95.62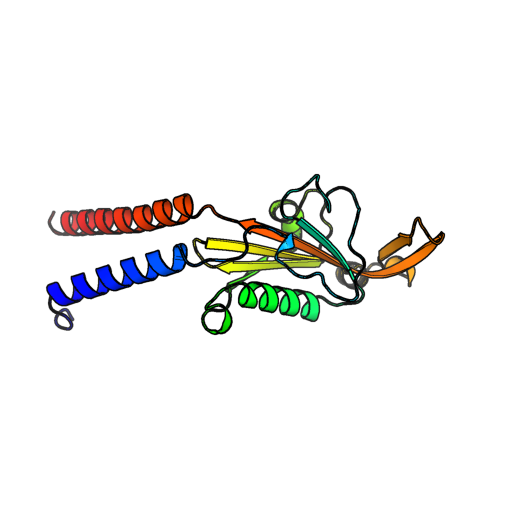 195 PHE A N 1
ATOM 1610 C CA . PHE A 1 195 ? -18.738 -12.176 28.345 1.00 95.62 195 PHE A CA 1
ATOM 1611 C C . PHE A 1 195 ? -19.012 -12.001 29.846 1.00 95.62 195 PHE A C 1
ATOM 1613 O O . PHE A 1 195 ? -19.052 -12.976 30.588 1.00 95.62 195 PHE A O 1
ATOM 1620 N N . LEU A 1 196 ? -19.277 -10.772 30.301 1.00 94.12 196 LEU A N 1
ATOM 1621 C CA . LEU A 1 196 ? -19.628 -10.521 31.703 1.00 94.12 196 LEU A CA 1
ATOM 1622 C C . LEU A 1 196 ? -20.954 -11.163 32.124 1.00 94.12 196 LEU A C 1
ATOM 1624 O O . LEU A 1 196 ? -21.114 -11.475 33.302 1.00 94.12 196 LEU A O 1
ATOM 1628 N N . LYS A 1 197 ? -21.910 -11.309 31.201 1.00 95.12 197 LYS A N 1
ATOM 1629 C CA . LYS A 1 197 ? -23.166 -12.014 31.467 1.00 95.12 197 LYS A CA 1
ATOM 1630 C C . LYS A 1 197 ? -22.916 -13.518 31.603 1.00 95.12 197 LYS A C 1
ATOM 1632 O O . LYS A 1 197 ? -23.322 -14.090 32.601 1.00 95.12 197 LYS A O 1
ATOM 1637 N N . ALA A 1 198 ? -22.158 -14.102 30.677 1.00 95.00 198 ALA A N 1
ATOM 1638 C CA . ALA A 1 198 ? -21.820 -15.525 30.675 1.00 95.00 198 ALA A CA 1
ATOM 1639 C C . ALA A 1 198 ? -20.993 -15.985 31.891 1.00 95.00 198 ALA A C 1
ATOM 1641 O O . ALA A 1 198 ? -20.959 -17.168 32.176 1.00 95.00 198 ALA A O 1
ATOM 1642 N N . LEU A 1 199 ? -20.307 -15.073 32.589 1.00 94.06 199 LEU A N 1
ATOM 1643 C CA . LEU A 1 199 ? -19.595 -15.378 33.839 1.00 94.06 199 LEU A CA 1
ATOM 1644 C C . LEU A 1 199 ? -20.475 -15.311 35.096 1.00 94.06 199 LEU A C 1
ATOM 1646 O O . LEU A 1 199 ? -20.015 -15.681 36.176 1.00 94.06 199 LEU A O 1
ATOM 1650 N N . LYS A 1 200 ? -21.667 -14.714 34.996 1.00 90.00 200 LYS A N 1
ATOM 1651 C CA . LYS A 1 200 ? -22.617 -14.597 36.113 1.00 90.00 200 LYS A CA 1
ATOM 1652 C C . LYS A 1 200 ? -23.640 -15.727 36.129 1.00 90.00 200 LYS A C 1
ATOM 1654 O O . LYS A 1 200 ? -24.203 -15.974 37.193 1.00 90.00 200 LYS A O 1
ATOM 1659 N N . ASP A 1 201 ? -23.882 -16.316 34.964 1.00 70.94 201 ASP A N 1
ATOM 1660 C CA . ASP A 1 201 ? -24.646 -17.548 34.775 1.00 70.94 201 ASP A CA 1
ATOM 1661 C C . ASP A 1 201 ? -23.744 -18.761 35.076 1.00 70.94 201 ASP A C 1
ATOM 1663 O O . ASP A 1 201 ? -24.256 -19.740 35.662 1.00 70.94 201 ASP A O 1
#

Sequence (201 aa):
MNKFFPAEMKRKILSLIFILGLVYLILPGPTKIEDFPPLTPSLKSTLEGDTIQNPNIAAYFSDFRRDYITDYYKQKFASLHIFGRILPPLTLNHPPEYAYQYIRDQQESTFLEEYVYPLRESFFVNGYEPEVENRIYNRGSDFTGNHIIVRNNGVGEELFFNSKATVRFYPTNILGRVLVYTGIWLAAVLIYKLFLKALKD

Foldseek 3Di:
DPPDDDPVRVVVVVVVVLVVLLCLLPFDFDDALVLFDDPPPWDWDPDPLQDPVDGRKTKTFAQDDPVCQVVNRQVRRLVRGPCCVVVGFDKDWDDQVCCCVVFHNPDAFPTKIWTDDPLFWIKIKTKHFQLSVCVVVVNDDDPVSRWDWDQDPVPRDTDTGRMMIMMGIDGDDSVSSSVVSVVVVVVVVVVVVVVVVVVVD

pLDDT: mean 91.17, std 8.88, range [44.19, 98.0]

Solvent-accessible surface area (backbone atoms only — not comparable to full-atom values): 11340 Å² total; per-residue (Å²): 142,84,81,89,64,59,71,70,55,53,51,53,51,53,51,47,53,51,51,53,50,53,50,64,52,65,52,72,58,71,78,52,43,83,75,53,80,80,70,82,83,49,48,73,47,79,52,90,69,31,36,87,85,34,81,35,41,43,27,32,36,21,75,61,51,70,72,58,54,53,52,52,52,52,52,51,58,17,69,53,27,91,54,14,89,82,54,60,58,47,78,46,83,48,66,25,81,51,31,37,80,73,69,38,79,89,46,77,46,68,39,30,38,35,39,32,44,88,76,45,38,44,37,36,44,32,32,27,34,43,47,59,49,31,61,74,69,70,49,91,65,55,74,71,60,31,32,49,80,46,75,40,92,89,75,77,48,76,42,78,23,45,18,37,40,38,36,30,47,47,67,57,57,56,69,57,34,52,51,54,53,51,49,52,52,52,50,53,53,51,52,52,53,49,54,59,49,66,74,73,109

Organism: NCBI:txid1618424

Secondary structure (DSSP, 8-state):
---SS-HHHHHHHHHHHHHHHHHHHHS----SGGGSPP-SS-EEP-STTSSTTSTTEEEEEES--HHHHHHHHHHHHHHTSTTTTTSPPEEEEE-GGGHHHHT-TT---SEEEEEEETTTEEEEEEEE-HHHHHHHTT----HHHHSEEEE-TTT-PEEEESEEEEEEEEEPPHHHHHHHHHHHHHHHHHHHHHHHHHTT-

Nearest PDB structures (foldseek):
  6qpg-assembly1_A  TM=1.531E-01  e=1.244E-01  Influenza A virus (A/nt/60/1968(H3N2))
  9f2r-assembly1_A  TM=2.554E-01  e=9.565E-01  Influenza A virus
  6qpg-assembly3_G  TM=1.485E-01  e=3.060E-01  Influenza A virus (A/nt/60/1968(H3N2))
  6qpg-assembly4_J  TM=1.462E-01  e=6.285E-01  Influenza A virus (A/nt/60/1968(H3N2))
  6t0u-assembly1_A  TM=2.968E-01  e=7.808E+00  Influenza A virus (A/little yellow-shouldered bat/Guatemala/060/2010(H17N10))

Radius of gyration: 22.73 Å; Cα contacts (8 Å, |Δi|>4): 296; chains: 1; bounding box: 47×36×75 Å

Mean predicted aligned error: 5.8 Å